Protein 4UDS (pdb70)

Sequence (183 aa):
ASTENILGCALDLFVKNGYRATTIDIAARAGLGAIYFYFKTKDAILLLEEAEKYIVDPIDEYANAGPLADAKLVKFINQALLGVTKPQHVLLLILVSIDFSGTGDDIEKRAKAIYRRYGHVEQLIAQGQTEGVFRSDSGSDELASIVAAHDGVLIEWYRRPNELTGKTLTKALRSVLLNGLIV

CATH classification: 1.10.357.10

Structure (mmCIF, N/CA/C/O backbone):
data_4UDS
#
_entry.id   4UDS
#
_cell.length_a   47.030
_cell.length_b   56.210
_cell.length_c   143.820
_cell.angle_alpha   90.00
_cell.angle_beta   90.00
_cell.angle_gamma   90.00
#
_symmetry.space_group_name_H-M   'I 2 2 2'
#
loop_
_entity.id
_entity.type
_entity.pdbx_description
1 polymer 'MBDR REGULATOR'
2 water water
#
loop_
_atom_site.group_PDB
_atom_site.id
_atom_site.type_symbol
_atom_site.label_atom_id
_atom_site.label_alt_id
_atom_site.label_comp_id
_atom_site.label_asym_id
_atom_site.label_entity_id
_atom_site.label_seq_id
_atom_site.pdbx_PDB_ins_code
_atom_site.Cartn_x
_atom_site.Cartn_y
_atom_site.Cartn_z
_atom_site.occupancy
_atom_site.B_iso_or_equiv
_atom_site.auth_seq_id
_atom_site.auth_comp_id
_atom_site.auth_asym_id
_atom_site.auth_atom_id
_atom_site.pdbx_PDB_model_num
ATOM 1 N N . ALA A 1 13 ? 20.874 19.627 7.669 1.00 36.45 15 ALA A N 1
ATOM 2 C CA . ALA A 1 13 ? 19.593 20.250 7.852 1.00 42.01 15 ALA A CA 1
ATOM 3 C C . ALA A 1 13 ? 18.615 19.847 6.771 1.00 39.79 15 ALA A C 1
ATOM 4 O O . ALA A 1 13 ? 17.471 19.632 7.018 1.00 38.59 15 ALA A O 1
ATOM 6 N N . SER A 1 14 ? 19.111 19.743 5.565 1.00 35.20 16 SER A N 1
ATOM 7 C CA . SER A 1 14 ? 18.341 19.184 4.499 1.00 37.35 16 SER A CA 1
ATOM 8 C C . SER A 1 14 ? 18.000 17.707 4.879 1.00 33.63 16 SER A C 1
ATOM 9 O O . SER A 1 14 ? 16.905 17.257 4.667 1.00 31.77 16 SER A O 1
ATOM 12 N N . THR A 1 15 ? 18.951 17.009 5.472 1.00 30.15 17 THR A N 1
ATOM 13 C CA . THR A 1 15 ? 18.734 15.694 6.060 1.00 33.99 17 THR A CA 1
ATOM 14 C C . THR A 1 15 ? 17.750 15.662 7.266 1.00 34.44 17 THR A C 1
ATOM 15 O O . THR A 1 15 ? 16.928 14.767 7.391 1.00 32.98 17 THR A O 1
ATOM 19 N N . GLU A 1 16 ? 17.858 16.626 8.156 1.00 38.18 18 GLU A N 1
ATOM 20 C CA . GLU A 1 16 ? 16.937 16.701 9.282 1.00 37.27 18 GLU A CA 1
ATOM 21 C C . GLU A 1 16 ? 15.545 17.012 8.806 1.00 33.20 18 GLU A C 1
ATOM 22 O O . GLU A 1 16 ? 14.578 16.513 9.292 1.00 28.35 18 GLU A O 1
ATOM 28 N N . ASN A 1 17 ? 15.499 17.851 7.811 1.00 32.29 19 ASN A N 1
ATOM 29 C CA . ASN A 1 17 ? 14.256 18.252 7.266 1.00 31.83 19 ASN A CA 1
ATOM 30 C C . ASN A 1 17 ? 13.551 17.038 6.678 1.00 28.84 19 ASN A C 1
ATOM 31 O O . ASN A 1 17 ? 12.385 16.875 6.861 1.00 28.47 19 ASN A O 1
ATOM 36 N N . ILE A 1 18 ? 14.287 16.193 5.971 1.00 27.21 20 ILE A N 1
ATOM 37 C CA . ILE A 1 18 ? 13.709 14.959 5.422 1.00 24.25 20 ILE A CA 1
ATOM 38 C C . ILE A 1 18 ? 13.244 14.027 6.522 1.00 23.33 20 ILE A C 1
ATOM 39 O O . ILE A 1 18 ? 12.177 13.503 6.445 1.00 22.33 20 ILE A O 1
ATOM 44 N N . LEU A 1 19 ? 14.079 13.804 7.516 1.00 22.93 21 LEU A N 1
ATOM 45 C CA . LEU A 1 19 ? 13.746 12.824 8.524 1.00 21.59 21 LEU A CA 1
ATOM 46 C C . LEU A 1 19 ? 12.507 13.237 9.322 1.00 21.93 21 LEU A C 1
ATOM 47 O O . LEU A 1 19 ? 11.675 12.422 9.603 1.00 20.53 21 LEU A O 1
ATOM 52 N N . GLY A 1 20 ? 12.436 14.512 9.668 1.00 21.20 22 GLY A N 1
ATOM 53 C CA . GLY A 1 20 ? 11.338 15.032 10.447 1.00 21.68 22 GLY A CA 1
ATOM 54 C C . GLY A 1 20 ? 10.010 14.993 9.719 1.00 21.48 22 GLY A C 1
ATOM 55 O O . GLY A 1 20 ? 9.016 14.628 10.256 1.00 21.85 22 GLY A O 1
ATOM 56 N N . CYS A 1 21 ? 10.018 15.374 8.462 1.00 22.97 23 CYS A N 1
ATOM 57 C CA . CYS A 1 21 ? 8.841 15.222 7.636 1.00 22.79 23 CYS A CA 1
ATOM 58 C C . CYS A 1 21 ? 8.441 13.777 7.428 1.00 20.31 23 CYS A C 1
ATOM 59 O O . CYS A 1 21 ? 7.282 13.491 7.413 1.00 22.13 23 CYS A O 1
ATOM 62 N N . ALA A 1 22 ? 9.395 12.888 7.248 1.00 18.05 24 ALA A N 1
ATOM 63 C CA . ALA A 1 22 ? 9.033 11.513 7.108 1.00 17.62 24 ALA A CA 1
ATOM 64 C C . ALA A 1 22 ? 8.375 11.038 8.379 1.00 17.06 24 ALA A C 1
ATOM 65 O O . ALA A 1 22 ? 7.412 10.311 8.360 1.00 17.39 24 ALA A O 1
ATOM 67 N N . LEU A 1 23 ? 8.955 11.430 9.478 1.00 17.50 25 LEU A N 1
ATOM 68 C CA . LEU A 1 23 ? 8.458 10.961 10.736 1.00 18.22 25 LEU A CA 1
ATOM 69 C C . LEU A 1 23 ? 7.014 11.423 10.964 1.00 19.13 25 LEU A C 1
ATOM 70 O O . LEU A 1 23 ? 6.166 10.631 11.276 1.00 19.12 25 LEU A O 1
ATOM 75 N N . ASP A 1 24 ? 6.739 12.677 10.672 1.00 20.47 26 ASP A N 1
ATOM 76 C CA . ASP A 1 24 ? 5.398 13.204 10.789 1.00 21.96 26 ASP A CA 1
ATOM 77 C C . ASP A 1 24 ? 4.431 12.421 9.886 1.00 20.87 26 ASP A C 1
ATOM 78 O O . ASP A 1 24 ? 3.367 12.049 10.294 1.00 19.29 26 ASP A O 1
ATOM 83 N N . LEU A 1 25 ? 4.824 12.203 8.652 1.00 19.54 27 LEU A N 1
ATOM 84 C CA . LEU A 1 25 ? 3.968 11.460 7.778 1.00 19.83 27 LEU A CA 1
ATOM 85 C C . LEU A 1 25 ? 3.718 9.978 8.209 1.00 18.22 27 LEU A C 1
ATOM 86 O O . LEU A 1 25 ? 2.656 9.484 8.060 1.00 17.73 27 LEU A O 1
ATOM 91 N N . PHE A 1 26 ? 4.754 9.294 8.666 1.00 17.82 28 PHE A N 1
ATOM 92 C CA . PHE A 1 26 ? 4.576 7.915 9.060 1.00 18.47 28 PHE A CA 1
ATOM 93 C C . PHE A 1 26 ? 3.576 7.866 10.209 1.00 18.92 28 PHE A C 1
ATOM 94 O O . PHE A 1 26 ? 2.770 7.036 10.240 1.00 16.64 28 PHE A O 1
ATOM 102 N N . VAL A 1 27 ? 3.727 8.782 11.162 1.00 20.00 29 VAL A N 1
ATOM 103 C CA . VAL A 1 27 ? 2.844 8.804 12.319 1.00 20.69 29 VAL A CA 1
ATOM 104 C C . VAL A 1 27 ? 1.398 9.106 11.960 1.00 21.52 29 VAL A C 1
ATOM 105 O O . VAL A 1 27 ? 0.519 8.641 12.592 1.00 21.98 29 VAL A O 1
ATOM 109 N N . LYS A 1 28 ? 1.185 9.949 10.987 1.00 23.76 30 LYS A N 1
ATOM 110 C CA . LYS A 1 28 ? -0.171 10.320 10.647 1.00 25.10 30 LYS A CA 1
ATOM 111 C C . LYS A 1 28 ? -0.825 9.402 9.641 1.00 25.29 30 LYS A C 1
ATOM 112 O O . LYS A 1 28 ? -2.025 9.273 9.620 1.00 26.18 30 LYS A O 1
ATOM 118 N N . ASN A 1 29 ? -0.020 8.808 8.782 1.00 22.91 31 ASN A N 1
ATOM 119 C CA . ASN A 1 29 ? -0.555 7.971 7.736 1.00 24.61 31 ASN A CA 1
ATOM 120 C C . ASN A 1 29 ? -0.280 6.474 7.838 1.00 22.65 31 ASN A C 1
ATOM 121 O O . ASN A 1 29 ? -0.894 5.710 7.183 1.00 23.21 31 ASN A O 1
ATOM 126 N N . GLY A 1 30 ? 0.678 6.091 8.645 1.00 21.07 32 GLY A N 1
ATOM 127 C CA . GLY A 1 30 ? 1.250 4.765 8.617 1.00 20.22 32 GLY A CA 1
ATOM 128 C C . GLY A 1 30 ? 2.449 4.642 7.681 1.00 20.02 32 GLY A C 1
ATOM 129 O O . GLY A 1 30 ? 2.647 5.478 6.844 1.00 20.70 32 GLY A O 1
ATOM 130 N N . TYR A 1 31 ? 3.254 3.605 7.841 1.00 19.22 33 TYR A N 1
ATOM 131 C CA . TYR A 1 31 ? 4.395 3.426 6.986 1.00 21.45 33 TYR A CA 1
ATOM 132 C C . TYR A 1 31 ? 4.071 3.119 5.521 1.00 22.61 33 TYR A C 1
ATOM 133 O O . TYR A 1 31 ? 4.727 3.580 4.625 1.00 22.90 33 TYR A O 1
ATOM 142 N N . ARG A 1 32 ? 3.122 2.235 5.308 1.00 24.74 34 ARG A N 1
ATOM 143 C CA . ARG A 1 32 ? 2.822 1.831 3.932 1.00 26.86 34 ARG A CA 1
ATOM 144 C C . ARG A 1 32 ? 2.224 2.895 3.024 1.00 27.23 34 ARG A C 1
ATOM 145 O O . ARG A 1 32 ? 2.596 3.006 1.871 1.00 29.07 34 ARG A O 1
ATOM 153 N N . ALA A 1 33 ? 1.301 3.663 3.573 1.00 25.43 35 ALA A N 1
ATOM 154 C CA . ALA A 1 33 ? 0.706 4.799 2.885 1.00 27.89 35 ALA A CA 1
ATOM 155 C C . ALA A 1 33 ? 1.661 5.928 2.604 1.00 27.02 35 ALA A C 1
ATOM 156 O O . ALA A 1 33 ? 1.351 6.747 1.823 1.00 31.61 35 ALA A O 1
ATOM 158 N N . THR A 1 34 ? 2.754 6.016 3.324 1.00 25.15 36 THR A N 1
ATOM 159 C CA . THR A 1 34 ? 3.678 7.112 3.096 1.00 24.52 36 THR A CA 1
ATOM 160 C C . THR A 1 34 ? 4.614 6.755 1.920 1.00 24.45 36 THR A C 1
ATOM 161 O O . THR A 1 34 ? 5.048 5.686 1.827 1.00 24.87 36 THR A O 1
ATOM 165 N N . THR A 1 35 ? 4.897 7.699 1.055 1.00 26.95 37 THR A N 1
ATOM 166 C CA . THR A 1 35 ? 5.772 7.504 -0.078 1.00 27.60 37 THR A CA 1
ATOM 167 C C . THR A 1 35 ? 6.858 8.569 -0.061 1.00 26.46 37 THR A C 1
ATOM 168 O O . THR A 1 35 ? 6.686 9.595 0.453 1.00 24.72 37 THR A O 1
ATOM 172 N N . ILE A 1 36 ? 7.970 8.268 -0.700 1.00 28.41 38 ILE A N 1
ATOM 173 C CA . ILE A 1 36 ? 9.042 9.233 -0.847 1.00 28.12 38 ILE A CA 1
ATOM 174 C C . ILE A 1 36 ? 8.513 10.453 -1.561 1.00 30.23 38 ILE A C 1
ATOM 175 O O . ILE A 1 36 ? 8.920 11.531 -1.219 1.00 29.15 38 ILE A O 1
ATOM 180 N N . ASP A 1 37 ? 7.589 10.293 -2.504 1.00 32.65 39 ASP A N 1
ATOM 181 C CA . ASP A 1 37 ? 7.058 11.461 -3.209 1.00 37.44 39 ASP A CA 1
ATOM 182 C C . ASP A 1 37 ? 6.427 12.373 -2.198 1.00 34.73 39 ASP A C 1
ATOM 183 O O . ASP A 1 37 ? 6.727 13.522 -2.202 1.00 36.18 39 ASP A O 1
ATOM 196 N N . ILE A 1 39 ? 6.960 12.543 1.086 1.00 28.29 41 ILE A N 1
ATOM 197 C CA . ILE A 1 39 ? 7.975 13.106 1.947 1.00 26.71 41 ILE A CA 1
ATOM 198 C C . ILE A 1 39 ? 8.707 14.244 1.271 1.00 29.00 41 ILE A C 1
ATOM 199 O O . ILE A 1 39 ? 8.940 15.254 1.849 1.00 27.81 41 ILE A O 1
ATOM 204 N N . ALA A 1 40 ? 9.045 14.041 0.004 1.00 30.58 42 ALA A N 1
ATOM 205 C CA . ALA A 1 40 ? 9.735 15.047 -0.753 1.00 34.01 42 ALA A CA 1
ATOM 206 C C . ALA A 1 40 ? 8.916 16.317 -0.908 1.00 36.93 42 ALA A C 1
ATOM 207 O O . ALA A 1 40 ? 9.426 17.378 -0.659 1.00 38.70 42 ALA A O 1
ATOM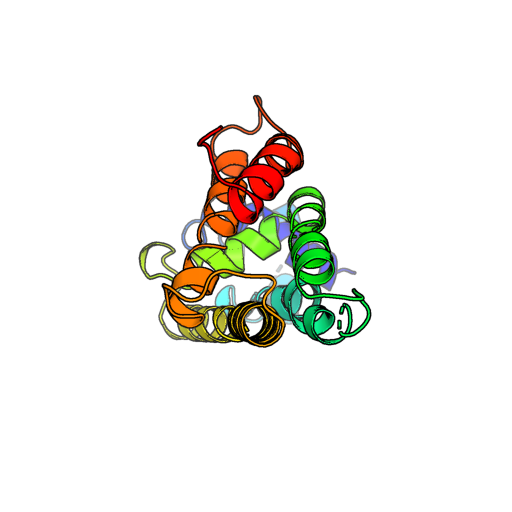 209 N N . ALA A 1 41 ? 7.643 16.213 -1.222 1.00 38.99 43 ALA A N 1
ATOM 210 C CA . ALA A 1 41 ? 6.848 17.421 -1.321 1.00 41.19 43 ALA A CA 1
ATOM 211 C C . ALA A 1 41 ? 6.753 18.187 -0.027 1.00 42.92 43 ALA A C 1
ATOM 212 O O . ALA A 1 41 ? 6.921 19.383 -0.012 1.00 45.89 43 ALA A O 1
ATOM 214 N N . ARG A 1 42 ? 6.502 17.486 1.065 1.00 41.62 44 ARG A N 1
ATOM 215 C CA . ARG A 1 42 ? 6.421 18.099 2.367 1.00 43.51 44 ARG A CA 1
ATOM 216 C C . ARG A 1 42 ? 7.734 18.746 2.773 1.00 41.67 44 ARG A C 1
ATOM 217 O O . ARG A 1 42 ? 7.741 19.757 3.403 1.00 41.55 44 ARG A O 1
ATOM 225 N N . ALA A 1 43 ? 8.829 18.146 2.401 1.00 38.90 45 ALA A N 1
ATOM 226 C CA . ALA A 1 43 ? 10.099 18.633 2.809 1.00 39.72 45 ALA A CA 1
ATOM 227 C C . ALA A 1 43 ? 10.595 19.772 1.920 1.00 42.30 45 ALA A C 1
ATOM 228 O O . ALA A 1 43 ? 11.550 20.429 2.232 1.00 43.45 45 ALA A O 1
ATOM 230 N N . GLY A 1 44 ? 9.921 19.952 0.805 1.00 43.49 46 GLY A N 1
ATOM 231 C CA . GLY A 1 44 ? 10.228 20.995 -0.126 1.00 47.33 46 GLY A CA 1
ATOM 232 C C . GLY A 1 44 ? 11.290 20.686 -1.154 1.00 47.98 46 GLY A C 1
ATOM 233 O O . GLY A 1 44 ? 11.996 21.584 -1.558 1.00 50.33 46 GLY A O 1
ATOM 234 N N . LEU A 1 45 ? 11.394 19.430 -1.589 1.00 47.67 47 LEU A N 1
ATOM 235 C CA . LEU A 1 45 ? 12.359 19.078 -2.625 1.00 48.64 47 LEU A CA 1
ATOM 236 C C . LEU A 1 45 ? 11.816 18.740 -3.999 1.00 48.40 47 LEU A C 1
ATOM 237 O O . LEU A 1 45 ? 10.638 18.724 -4.234 1.00 46.63 47 LEU A O 1
ATOM 242 N N . GLY A 1 48 ? 13.780 13.935 -7.016 1.00 49.32 50 GLY A N 1
ATOM 243 C CA . GLY A 1 48 ? 15.121 13.459 -7.250 1.00 47.07 50 GLY A CA 1
ATOM 244 C C . GLY A 1 48 ? 16.095 13.729 -6.130 1.00 47.04 50 GLY A C 1
ATOM 245 O O . GLY A 1 48 ? 17.005 12.979 -5.896 1.00 47.21 50 GLY A O 1
ATOM 246 N N . ALA A 1 49 ? 15.891 14.818 -5.443 1.00 46.98 51 ALA A N 1
ATOM 247 C CA . ALA A 1 49 ? 16.793 15.161 -4.388 1.00 46.24 51 ALA A CA 1
ATOM 248 C C . ALA A 1 49 ? 16.821 14.109 -3.334 1.00 42.21 51 ALA A C 1
ATOM 249 O O . ALA A 1 49 ? 17.836 13.715 -2.910 1.00 46.16 51 ALA A O 1
ATOM 251 N N . ILE A 1 50 ? 15.666 13.682 -2.902 1.00 37.96 52 ILE A N 1
ATOM 252 C CA . ILE A 1 50 ? 15.557 12.768 -1.818 1.00 35.72 52 ILE A CA 1
ATOM 253 C C . ILE A 1 50 ? 16.338 11.499 -2.026 1.00 36.45 52 ILE A C 1
ATOM 254 O O . ILE A 1 50 ? 16.893 10.972 -1.110 1.00 35.62 52 ILE A O 1
ATOM 259 N N . TYR A 1 51 ? 16.374 10.993 -3.260 1.00 36.19 53 TYR A N 1
ATOM 260 C CA . TYR A 1 51 ? 17.073 9.750 -3.549 1.00 37.41 53 TYR A CA 1
ATOM 261 C C . TYR A 1 51 ? 18.551 9.807 -3.350 1.00 38.88 53 TYR A C 1
ATOM 262 O O . TYR A 1 51 ? 19.150 8.826 -3.052 1.00 42.44 53 TYR A O 1
ATOM 271 N N . PHE A 1 52 ? 19.139 10.963 -3.481 1.00 42.18 54 PHE A N 1
ATOM 272 C CA . PHE A 1 52 ? 20.526 11.096 -3.151 1.00 46.99 54 PHE A CA 1
ATOM 273 C C . PHE A 1 52 ? 20.937 11.146 -1.689 1.00 45.33 54 PHE A C 1
ATOM 274 O O . PHE A 1 52 ? 22.124 11.127 -1.367 1.00 48.12 54 PHE A O 1
ATOM 282 N N . TYR A 1 53 ? 19.979 11.281 -0.815 1.00 40.28 55 TYR A N 1
ATOM 283 C CA . TYR A 1 53 ? 20.263 11.267 0.583 1.00 39.66 55 TYR A CA 1
ATOM 284 C C . TYR A 1 53 ? 19.932 9.889 1.102 1.00 36.55 55 TYR A C 1
ATOM 285 O O . TYR A 1 53 ? 20.603 9.353 1.927 1.00 34.59 55 TYR A O 1
ATOM 294 N N . PHE A 1 54 ? 18.814 9.367 0.627 1.00 32.54 56 PHE A N 1
ATOM 295 C CA . PHE A 1 54 ? 18.313 8.057 1.044 1.00 32.03 56 PHE A CA 1
ATOM 296 C C . PHE A 1 54 ? 17.825 7.305 -0.205 1.00 32.76 56 PHE A C 1
ATOM 297 O O . PHE A 1 54 ? 17.072 7.815 -0.956 1.00 33.53 56 PHE A O 1
ATOM 305 N N . LYS A 1 55 ? 18.293 6.108 -0.416 1.00 33.32 57 LYS A N 1
ATOM 306 C CA . LYS A 1 55 ? 17.916 5.326 -1.581 1.00 32.20 57 LYS A CA 1
ATOM 307 C C . LYS A 1 55 ? 16.428 4.913 -1.516 1.00 28.57 57 LYS A C 1
ATOM 308 O O . LYS A 1 55 ? 15.774 4.775 -2.509 1.00 26.79 57 LYS A O 1
ATOM 314 N N . THR A 1 56 ? 15.938 4.683 -0.308 1.00 24.82 58 THR A N 1
ATOM 315 C CA . THR A 1 56 ? 14.598 4.194 -0.126 1.00 23.66 58 THR A CA 1
ATOM 316 C C . THR A 1 56 ? 13.927 4.638 1.159 1.00 21.87 58 THR A C 1
ATOM 317 O O . THR A 1 56 ? 14.561 5.018 2.079 1.00 20.97 58 THR A O 1
ATOM 321 N N . LYS A 1 57 ? 12.617 4.489 1.155 1.00 21.27 59 LYS A N 1
ATOM 322 C CA . LYS A 1 57 ? 11.789 4.691 2.319 1.00 21.39 59 LYS A CA 1
ATOM 323 C C . LYS A 1 57 ? 12.267 3.852 3.499 1.00 20.71 59 LYS A C 1
ATOM 324 O O . LYS A 1 57 ? 12.270 4.361 4.583 1.00 19.27 59 LYS A O 1
ATOM 330 N N . ASP A 1 58 ? 12.636 2.737 3.194 1.00 21.33 60 ASP A N 1
ATOM 331 C CA . ASP A 1 58 ? 13.268 1.811 4.124 1.00 22.98 60 ASP A CA 1
ATOM 332 C C . ASP A 1 58 ? 14.326 2.466 4.987 1.00 20.88 60 ASP A C 1
ATOM 333 O O . ASP A 1 58 ? 14.457 2.121 6.112 1.00 19.98 60 ASP A O 1
ATOM 338 N N . ALA A 1 59 ? 15.249 2.882 4.192 1.00 20.46 61 ALA A N 1
ATOM 339 C CA . ALA A 1 59 ? 16.452 3.514 4.703 1.00 20.60 61 ALA A CA 1
ATOM 340 C C . ALA A 1 59 ? 16.105 4.648 5.656 1.00 19.44 61 ALA A C 1
ATOM 341 O O . ALA A 1 59 ? 16.757 4.859 6.655 1.00 19.43 61 ALA A O 1
ATOM 343 N N . ILE A 1 60 ? 15.068 5.370 5.290 1.00 19.05 62 ILE A N 1
ATOM 344 C CA . ILE A 1 60 ? 14.534 6.445 6.101 1.00 18.10 62 ILE A CA 1
ATOM 345 C C . ILE A 1 60 ? 14.008 5.912 7.428 1.00 17.33 62 ILE A C 1
ATOM 346 O O . ILE A 1 60 ? 14.472 6.429 8.410 1.00 17.34 62 ILE A O 1
ATOM 359 N N . LEU A 1 62 ? 14.815 3.174 9.006 1.00 18.69 64 LEU A N 1
ATOM 360 C CA . LEU A 1 62 ? 15.898 2.609 9.766 1.00 19.98 64 LEU A CA 1
ATOM 361 C C . LEU A 1 62 ? 16.669 3.732 10.411 1.00 20.57 64 LEU A C 1
ATOM 362 O O . LEU A 1 62 ? 17.055 3.619 11.491 1.00 20.74 64 LEU A O 1
ATOM 375 N N . LEU A 1 64 ? 15.408 6.653 11.255 1.00 15.95 66 LEU A N 1
ATOM 376 C CA . LEU A 1 64 ? 14.516 7.062 12.323 1.00 15.67 66 LEU A CA 1
ATOM 377 C C . LEU A 1 64 ? 14.575 6.175 13.563 1.00 15.67 66 LEU A C 1
ATOM 378 O O . LEU A 1 64 ? 14.569 6.685 14.628 1.00 15.10 66 LEU A O 1
ATOM 383 N N . LEU A 1 65 ? 14.680 4.845 13.392 1.00 16.86 67 LEU A N 1
ATOM 384 C CA . LEU A 1 65 ? 14.915 3.934 14.519 1.00 16.75 67 LEU A CA 1
ATOM 385 C C . LEU A 1 65 ? 16.227 4.210 15.270 1.00 16.77 67 LEU A C 1
ATOM 386 O O . LEU A 1 65 ? 16.267 4.144 16.460 1.00 16.83 67 LEU A O 1
ATOM 391 N N . GLU A 1 66 ? 17.286 4.517 14.541 1.00 16.63 68 GLU A N 1
ATOM 392 C CA . GLU A 1 66 ? 18.522 4.913 15.162 1.00 19.06 68 GLU A CA 1
ATOM 393 C C . GLU A 1 66 ? 18.404 6.224 15.944 1.00 17.50 68 GLU A C 1
ATOM 394 O O . GLU A 1 66 ? 18.964 6.361 17.005 1.00 17.35 68 GLU A O 1
ATOM 400 N N . GLU A 1 67 ? 17.678 7.168 15.407 1.00 17.09 69 GLU A N 1
ATOM 401 C CA . GLU A 1 67 ? 17.433 8.391 16.166 1.00 18.75 69 GLU A CA 1
ATOM 402 C C . GLU A 1 67 ? 16.685 8.062 17.455 1.00 16.91 69 GLU A C 1
ATOM 403 O O . GLU A 1 67 ? 16.971 8.600 18.474 1.00 18.15 69 GLU A O 1
ATOM 409 N N . ALA A 1 68 ? 15.708 7.175 17.363 1.00 15.47 70 ALA A N 1
ATOM 410 C CA . ALA A 1 68 ? 14.915 6.848 18.495 1.00 15.03 70 ALA A CA 1
ATOM 411 C C . ALA A 1 68 ? 15.765 6.208 19.576 1.00 14.62 70 ALA A C 1
ATOM 412 O O . ALA A 1 68 ? 15.605 6.480 20.730 1.00 14.02 70 ALA A O 1
ATOM 414 N N . GLU A 1 69 ? 16.655 5.322 19.166 1.00 15.36 71 GLU A N 1
ATOM 415 C CA . GLU A 1 69 ? 17.499 4.672 20.129 1.00 16.42 71 GLU A CA 1
ATOM 416 C C . GLU A 1 69 ? 18.356 5.750 20.828 1.00 15.91 71 GLU A C 1
ATOM 417 O O . GLU A 1 69 ? 18.474 5.777 22.016 1.00 15.80 71 GLU A O 1
ATOM 423 N N . LYS A 1 70 ? 18.893 6.655 20.043 1.00 16.38 72 LYS A N 1
ATOM 424 C CA . LYS A 1 70 ? 19.707 7.712 20.591 1.00 19.48 72 LYS A CA 1
ATOM 425 C C . LYS A 1 70 ? 18.999 8.634 21.606 1.00 18.27 72 LYS A C 1
ATOM 426 O O . LYS A 1 70 ? 19.551 8.928 22.589 1.00 19.22 72 LYS A O 1
ATOM 432 N N . TYR A 1 71 ? 17.812 9.108 21.294 1.00 17.46 73 TYR A N 1
ATOM 433 C CA . TYR A 1 71 ? 17.034 9.927 22.204 1.00 18.48 73 TYR A CA 1
ATOM 434 C C . TYR A 1 71 ? 16.440 9.251 23.429 1.00 17.99 73 TYR A C 1
ATOM 435 O O . TYR A 1 71 ? 16.334 9.825 24.465 1.00 18.99 73 TYR A O 1
ATOM 444 N N . ILE A 1 72 ? 15.942 8.060 23.215 1.00 15.97 74 ILE A N 1
ATOM 445 C CA . ILE A 1 72 ? 15.181 7.353 24.220 1.00 16.14 74 ILE A CA 1
ATOM 446 C C . ILE A 1 72 ? 15.942 6.365 25.087 1.00 15.66 74 ILE A C 1
ATOM 447 O O . ILE A 1 72 ? 15.712 6.205 26.260 1.00 17.17 74 ILE A O 1
ATOM 452 N N . VAL A 1 73 ? 16.828 5.653 24.444 1.00 15.42 75 VAL A N 1
ATOM 453 C CA . VAL A 1 73 ? 17.455 4.499 25.029 1.00 15.71 75 VAL A CA 1
ATOM 454 C C . VAL A 1 73 ? 18.904 4.674 25.470 1.00 15.25 75 VAL A C 1
ATOM 455 O O . VAL A 1 73 ? 19.268 4.226 26.504 1.00 14.60 75 VAL A O 1
ATOM 459 N N . ASP A 1 74 ? 19.679 5.373 24.662 1.00 15.40 76 ASP A N 1
ATOM 460 C CA . ASP A 1 74 ? 21.097 5.558 24.956 1.00 17.63 76 ASP A CA 1
ATOM 461 C C . ASP A 1 74 ? 21.286 6.234 26.335 1.00 17.00 76 ASP A C 1
ATOM 462 O O . ASP A 1 74 ? 22.178 5.919 27.075 1.00 17.67 76 ASP A O 1
ATOM 467 N N . PRO A 1 75 ? 20.426 7.190 26.661 1.00 15.30 77 PRO A N 1
ATOM 468 C CA . PRO A 1 75 ? 20.617 7.924 27.917 1.00 15.03 77 PRO A CA 1
ATOM 469 C C . PRO A 1 75 ? 20.248 7.203 29.196 1.00 14.33 77 PRO A C 1
ATOM 470 O O . PRO A 1 75 ? 20.628 7.636 30.221 1.00 14.76 77 PRO A O 1
ATOM 474 N N . ILE A 1 76 ? 19.528 6.106 29.103 1.00 14.61 78 ILE A N 1
ATOM 475 C CA . ILE A 1 76 ? 18.960 5.525 30.297 1.00 15.33 78 ILE A CA 1
ATOM 476 C C . ILE A 1 76 ? 19.944 5.066 31.349 1.00 15.27 78 ILE A C 1
ATOM 477 O O . ILE A 1 76 ? 19.731 5.289 32.522 1.00 14.58 78 ILE A O 1
ATOM 482 N N . ASP A 1 77 ? 21.002 4.414 30.925 1.00 16.39 79 ASP A N 1
ATOM 483 C CA . ASP A 1 77 ? 21.877 3.836 31.910 1.00 18.01 79 ASP A CA 1
ATOM 484 C C . ASP A 1 77 ? 22.440 4.888 32.848 1.00 17.26 79 ASP A C 1
ATOM 485 O O . ASP A 1 77 ? 22.474 4.694 3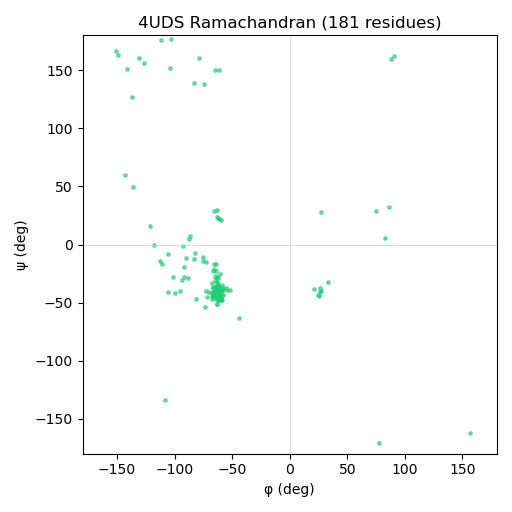4.015 1.00 15.81 79 ASP A O 1
ATOM 490 N N . GLU A 1 78 ? 22.909 5.989 32.294 1.00 18.11 80 GLU A N 1
ATOM 491 C CA . GLU A 1 78 ? 23.478 7.029 33.119 1.00 18.90 80 GLU A CA 1
ATOM 492 C C . GLU A 1 78 ? 22.457 7.686 34.021 1.00 17.04 80 GLU A C 1
ATOM 493 O O . GLU A 1 78 ? 22.723 7.872 35.153 1.00 18.46 80 GLU A O 1
ATOM 499 N N . TYR A 1 79 ? 21.291 8.040 33.497 1.00 16.23 81 TYR A N 1
ATOM 500 C CA . TYR A 1 79 ? 20.300 8.730 34.309 1.00 15.96 81 TYR A CA 1
ATOM 501 C C . TYR A 1 79 ? 19.757 7.860 35.438 1.00 16.40 81 TYR A C 1
ATOM 502 O O . TYR A 1 79 ? 19.474 8.339 36.500 1.00 15.85 81 TYR A O 1
ATOM 519 N N . ALA A 1 81 ? 21.594 5.420 36.849 1.00 16.53 83 ALA A N 1
ATOM 520 C CA . ALA A 1 81 ? 22.692 5.263 37.778 1.00 19.10 83 ALA A CA 1
ATOM 521 C C . ALA A 1 81 ? 22.757 6.411 38.732 1.00 19.66 83 ALA A C 1
ATOM 522 O O . ALA A 1 81 ? 23.097 6.216 39.858 1.00 19.76 83 ALA A O 1
ATOM 524 N N . ASN A 1 82 ? 22.470 7.603 38.223 1.00 18.76 84 ASN A N 1
ATOM 525 C CA . ASN A 1 82 ? 22.657 8.850 38.972 1.00 19.28 84 ASN A CA 1
ATOM 526 C C . ASN A 1 82 ? 21.461 9.315 39.805 1.00 18.28 84 ASN A C 1
ATOM 527 O O . ASN A 1 82 ? 21.598 10.186 40.607 1.00 17.65 84 ASN A O 1
ATOM 532 N N . ALA A 1 83 ? 20.319 8.678 39.577 1.00 17.16 85 ALA A N 1
ATOM 533 C CA . ALA A 1 83 ? 19.110 8.857 40.354 1.00 17.23 85 ALA A CA 1
ATOM 534 C C . ALA A 1 83 ? 19.247 8.074 41.644 1.00 17.65 85 ALA A C 1
ATOM 535 O O . ALA A 1 83 ? 20.045 7.210 41.702 1.00 19.88 85 ALA A O 1
ATOM 537 N N . GLY A 1 84 ? 18.469 8.391 42.654 1.00 17.58 86 GLY A N 1
ATOM 538 C CA . GLY A 1 84 ? 18.593 7.713 43.906 1.00 17.66 86 GLY A CA 1
ATOM 539 C C . GLY A 1 84 ? 18.067 8.534 45.040 1.00 18.78 86 GLY A C 1
ATOM 540 O O . GLY A 1 84 ? 17.443 9.514 44.841 1.00 21.96 86 GLY A O 1
ATOM 541 N N . PRO A 1 85 ? 18.458 8.165 46.248 1.00 18.38 87 PRO A N 1
ATOM 542 C CA . PRO A 1 85 ? 19.326 7.028 46.584 1.00 20.26 87 PRO A CA 1
ATOM 543 C C . PRO A 1 85 ? 18.814 5.606 46.335 1.00 21.12 87 PRO A C 1
ATOM 544 O O . PRO A 1 85 ? 19.605 4.768 46.041 1.00 23.39 87 PRO A O 1
ATOM 548 N N . LEU A 1 86 ? 17.542 5.360 46.535 1.00 21.87 88 LEU A N 1
ATOM 549 C CA . LEU A 1 86 ? 16.982 4.018 46.346 1.00 20.73 88 LEU A CA 1
ATOM 550 C C . LEU A 1 86 ? 16.187 3.844 45.043 1.00 18.52 88 LEU A C 1
ATOM 551 O O . LEU A 1 86 ? 15.925 4.771 44.361 1.00 18.91 88 LEU A O 1
ATOM 556 N N . ALA A 1 87 ? 15.731 2.622 44.811 1.00 17.83 89 ALA A N 1
ATOM 557 C CA . ALA A 1 87 ? 15.104 2.264 43.542 1.00 17.41 89 ALA A CA 1
ATOM 558 C C . ALA A 1 87 ? 13.819 3.032 43.250 1.00 17.10 89 ALA A C 1
ATOM 559 O O . ALA A 1 87 ? 13.469 3.214 42.107 1.00 16.59 89 ALA A O 1
ATOM 561 N N . ASP A 1 88 ? 13.122 3.450 44.296 1.00 18.04 90 ASP A N 1
ATOM 562 C CA . ASP A 1 88 ? 11.917 4.231 44.110 1.00 20.26 90 ASP A CA 1
ATOM 563 C C . ASP A 1 88 ? 12.221 5.578 43.405 1.00 17.97 90 ASP A C 1
ATOM 564 O O . ASP A 1 88 ? 11.550 5.952 42.500 1.00 17.23 90 ASP A O 1
ATOM 569 N N . ALA A 1 89 ? 13.268 6.237 43.835 1.00 17.06 91 ALA A N 1
ATOM 570 C CA . ALA A 1 89 ? 13.656 7.494 43.185 1.00 17.89 91 ALA A CA 1
ATOM 571 C C . ALA A 1 89 ? 14.077 7.263 41.717 1.00 16.90 91 ALA A C 1
ATOM 572 O O . ALA A 1 89 ? 13.866 8.073 40.870 1.00 16.88 91 ALA A O 1
ATOM 574 N N . LYS A 1 90 ? 14.732 6.133 41.482 1.00 16.14 92 LYS A N 1
ATOM 575 C CA . LYS A 1 90 ? 15.137 5.796 40.140 1.00 16.50 92 LYS A CA 1
ATOM 576 C C . LYS A 1 90 ? 13.924 5.537 39.235 1.00 16.44 92 LYS A C 1
ATOM 577 O O . LYS A 1 90 ? 13.942 5.864 38.104 1.00 16.01 92 LYS A O 1
ATOM 583 N N . LEU A 1 91 ? 12.912 4.887 39.772 1.00 16.30 93 LEU A N 1
ATOM 584 C CA . LEU A 1 91 ? 11.722 4.588 38.994 1.00 17.45 93 LEU A CA 1
ATOM 585 C C . LEU A 1 91 ? 10.992 5.881 38.656 1.00 17.69 93 LEU A C 1
ATOM 586 O O . LEU A 1 91 ? 10.537 6.082 37.575 1.00 17.80 93 LEU A O 1
ATOM 591 N N . VAL A 1 92 ? 10.924 6.763 39.619 1.00 16.83 94 VAL A N 1
ATOM 592 C CA . VAL A 1 92 ? 10.326 8.053 39.382 1.00 17.56 94 VAL A CA 1
ATOM 593 C C . VAL A 1 92 ? 11.075 8.786 38.277 1.00 16.53 94 VAL A C 1
ATOM 594 O O . VAL A 1 92 ? 10.497 9.407 37.466 1.00 16.31 94 VAL A O 1
ATOM 598 N N . LYS A 1 93 ? 12.372 8.689 38.276 1.00 17.14 95 LYS A N 1
ATOM 599 C CA . LYS A 1 93 ? 13.164 9.338 37.240 1.00 17.55 95 LYS A CA 1
ATOM 600 C C . LYS A 1 93 ? 12.861 8.748 35.852 1.00 15.55 95 LYS A C 1
ATOM 601 O O . LYS A 1 93 ? 12.695 9.469 34.902 1.00 16.15 95 LYS A O 1
ATOM 607 N N . PHE A 1 94 ? 12.772 7.438 35.780 1.00 15.50 96 PHE A N 1
ATOM 608 C CA . PHE A 1 94 ? 12.416 6.824 34.524 1.00 16.33 96 PHE A CA 1
ATOM 609 C C . PHE A 1 94 ? 11.054 7.247 34.027 1.00 16.48 96 PHE A C 1
ATOM 610 O O . PHE A 1 94 ? 10.897 7.598 32.926 1.00 15.30 96 PHE A O 1
ATOM 618 N N . ILE A 1 95 ? 10.096 7.236 34.917 1.00 16.51 97 ILE A N 1
ATOM 619 C CA . ILE A 1 95 ? 8.776 7.702 34.595 1.00 17.02 97 ILE A CA 1
ATOM 620 C C . ILE A 1 95 ? 8.750 9.184 34.110 1.00 16.80 97 ILE A C 1
ATOM 621 O O . ILE A 1 95 ? 8.188 9.480 33.089 1.00 16.84 97 ILE A O 1
ATOM 626 N N . ASN A 1 96 ? 9.419 10.056 34.823 1.00 16.23 98 ASN A N 1
ATOM 627 C CA . ASN A 1 96 ? 9.515 11.425 34.397 1.00 18.25 98 ASN A CA 1
ATOM 628 C C . ASN A 1 96 ? 10.246 11.636 33.077 1.00 16.00 98 ASN A C 1
ATOM 629 O O . ASN A 1 96 ? 9.884 12.484 32.333 1.00 15.27 98 ASN A O 1
ATOM 642 N N . GLN A 1 98 ? 10.367 9.446 30.579 1.00 16.08 100 GLN A N 1
ATOM 643 C CA . GLN A 1 98 ? 9.477 8.978 29.547 1.00 18.00 100 GLN A CA 1
ATOM 644 C C . GLN A 1 98 ? 8.355 9.941 29.260 1.00 16.63 100 GLN A C 1
ATOM 645 O O . GLN A 1 98 ? 7.925 10.047 28.161 1.00 16.49 100 GLN A O 1
ATOM 651 N N . ALA A 1 99 ? 7.836 10.554 30.295 1.00 16.22 101 ALA A N 1
ATOM 652 C CA . ALA A 1 99 ? 6.802 11.559 30.095 1.00 16.64 101 ALA A CA 1
ATOM 653 C C . ALA A 1 99 ? 7.365 12.685 29.279 1.00 16.13 101 ALA A C 1
ATOM 654 O O . ALA A 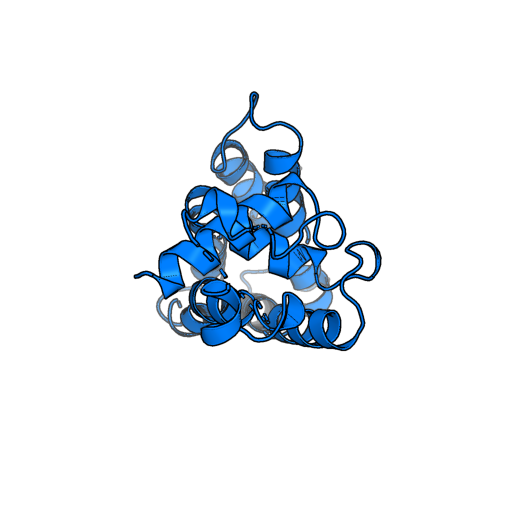1 99 ? 6.705 13.202 28.443 1.00 16.64 101 ALA A O 1
ATOM 656 N N . LEU A 1 100 ? 8.588 13.062 29.581 1.00 14.77 102 LEU A N 1
ATOM 657 C CA . LEU A 1 100 ? 9.162 14.181 28.850 1.00 14.57 102 LEU A CA 1
ATOM 658 C C . LEU A 1 100 ? 9.324 13.863 27.340 1.00 14.52 102 LEU A C 1
ATOM 659 O O . LEU A 1 100 ? 9.039 14.648 26.495 1.00 14.83 102 LEU A O 1
ATOM 664 N N . LEU A 1 101 ? 9.774 12.663 27.066 1.00 14.48 103 LEU A N 1
ATOM 665 C CA . LEU A 1 101 ? 9.884 12.191 25.695 1.00 15.86 103 LEU A CA 1
ATOM 666 C C . LEU A 1 101 ? 8.505 12.147 25.015 1.00 16.47 103 LEU A C 1
ATOM 667 O O . LEU A 1 101 ? 8.384 12.387 23.881 1.00 16.31 103 LEU A O 1
ATOM 672 N N . GLY A 1 102 ? 7.500 11.756 25.760 1.00 18.63 104 GLY A N 1
ATOM 673 C CA . GLY A 1 102 ? 6.151 11.758 25.261 1.00 19.37 104 GLY A CA 1
ATOM 674 C C . GLY A 1 102 ? 5.642 13.128 24.891 1.00 20.25 104 GLY A C 1
ATOM 675 O O . GLY A 1 102 ? 4.755 13.262 24.102 1.00 21.98 104 GLY A O 1
ATOM 676 N N . VAL A 1 103 ? 6.142 14.155 25.544 1.00 19.67 105 VAL A N 1
ATOM 677 C CA . VAL A 1 103 ? 5.771 15.508 25.171 1.00 20.89 105 VAL A CA 1
ATOM 678 C C . VAL A 1 103 ? 6.571 16.015 23.975 1.00 20.00 105 VAL A C 1
ATOM 679 O O . VAL A 1 103 ? 6.031 16.512 23.050 1.00 22.22 105 VAL A O 1
ATOM 683 N N . THR A 1 104 ? 7.872 15.812 24.017 1.00 17.36 106 THR A N 1
ATOM 684 C CA . THR A 1 104 ? 8.802 16.367 23.058 1.00 17.39 106 THR A CA 1
ATOM 685 C C . THR A 1 104 ? 9.213 15.532 21.821 1.00 17.44 106 THR A C 1
ATOM 686 O O . THR A 1 104 ? 9.540 16.071 20.833 1.00 17.72 106 THR A O 1
ATOM 690 N N . LYS A 1 105 ? 9.228 14.215 21.957 1.00 17.87 107 LYS A N 1
ATOM 691 C CA . LYS A 1 105 ? 9.571 13.319 20.884 1.00 17.18 107 LYS A CA 1
ATOM 692 C C . LYS A 1 105 ? 8.601 12.114 20.803 1.00 15.07 107 LYS A C 1
ATOM 693 O O . LYS A 1 105 ? 8.988 11.041 20.757 1.00 14.39 107 LYS A O 1
ATOM 699 N N . PRO A 1 106 ? 7.302 12.379 20.811 1.00 14.87 108 PRO A N 1
ATOM 700 C CA . PRO A 1 106 ? 6.313 11.310 20.865 1.00 14.51 108 PRO A CA 1
ATOM 701 C C . PRO A 1 106 ? 6.362 10.422 19.663 1.00 14.22 108 PRO A C 1
ATOM 702 O O . PRO A 1 106 ? 6.089 9.275 19.758 1.00 15.01 108 PRO A O 1
ATOM 706 N N . GLN A 1 107 ? 6.690 10.998 18.540 1.00 15.05 109 GLN A N 1
ATOM 707 C CA . GLN A 1 107 ? 6.734 10.203 17.346 1.00 15.63 109 GLN A CA 1
ATOM 708 C C . GLN A 1 107 ? 7.814 9.105 17.417 1.00 15.09 109 GLN A C 1
ATOM 709 O O . GLN A 1 107 ? 7.625 8.029 16.955 1.00 12.74 109 GLN A O 1
ATOM 715 N N . HIS A 1 108 ? 8.962 9.475 17.955 1.00 13.98 110 HIS A N 1
ATOM 716 C CA . HIS A 1 108 ? 10.019 8.526 18.115 1.00 13.92 110 HIS A CA 1
ATOM 717 C C . HIS A 1 108 ? 9.581 7.419 19.094 1.00 13.53 110 HIS A C 1
ATOM 718 O O . HIS A 1 108 ? 9.889 6.298 18.898 1.00 14.35 110 HIS A O 1
ATOM 725 N N . VAL A 1 109 ? 8.912 7.789 20.169 1.00 12.58 111 VAL A N 1
ATOM 726 C CA . VAL A 1 109 ? 8.492 6.782 21.117 1.00 13.69 111 VAL A CA 1
ATOM 727 C C . VAL A 1 109 ? 7.495 5.811 20.461 1.00 13.25 111 VAL A C 1
ATOM 728 O O . VAL A 1 109 ? 7.593 4.648 20.611 1.00 14.79 111 VAL A O 1
ATOM 732 N N . LEU A 1 110 ? 6.571 6.353 19.697 1.00 13.72 112 LEU A N 1
ATOM 733 C CA . LEU A 1 110 ? 5.554 5.541 19.079 1.00 14.00 112 LEU A CA 1
ATOM 734 C C . LEU A 1 110 ? 6.176 4.520 18.128 1.00 14.21 112 LEU A C 1
ATOM 735 O O . LEU A 1 110 ? 5.680 3.461 17.990 1.00 13.75 112 LEU A O 1
ATOM 740 N N . LEU A 1 111 ? 7.248 4.923 17.452 1.00 15.79 113 LEU A N 1
ATOM 741 C CA . LEU A 1 111 ? 7.918 3.987 16.573 1.00 16.69 113 LEU A CA 1
ATOM 742 C C . LEU A 1 111 ? 8.462 2.829 17.314 1.00 16.27 113 LEU A C 1
ATOM 743 O O . LEU A 1 111 ? 8.349 1.758 16.843 1.00 16.44 113 LEU A O 1
ATOM 748 N N . LEU A 1 112 ? 9.091 3.058 18.456 1.00 15.37 114 LEU A N 1
ATOM 749 C CA . LEU A 1 112 ? 9.645 1.949 19.181 1.00 16.67 114 LEU A CA 1
ATOM 750 C C . LEU A 1 112 ? 8.551 1.003 19.658 1.00 15.74 114 LEU A C 1
ATOM 751 O O . LEU A 1 112 ? 8.734 -0.138 19.639 1.00 18.29 114 LEU A O 1
ATOM 756 N N . ILE A 1 113 ? 7.464 1.547 20.156 1.00 14.15 115 ILE A N 1
ATOM 757 C CA . ILE A 1 113 ? 6.385 0.711 20.654 1.00 14.40 115 ILE A CA 1
ATOM 758 C C . ILE A 1 113 ? 5.716 -0.104 19.578 1.00 13.84 115 ILE A C 1
ATOM 759 O O . ILE A 1 113 ? 5.426 -1.226 19.788 1.00 14.98 115 ILE A O 1
ATOM 764 N N . LEU A 1 114 ? 5.443 0.508 18.442 1.00 13.66 116 LEU A N 1
ATOM 765 C CA . LEU A 1 114 ? 4.626 -0.159 17.419 1.00 14.58 116 LEU A CA 1
ATOM 766 C C . LEU A 1 114 ? 5.340 -0.774 16.221 1.00 14.56 116 LEU A C 1
ATOM 767 O O . LEU A 1 114 ? 4.876 -1.716 15.686 1.00 16.14 116 LEU A O 1
ATOM 772 N N . VAL A 1 115 ? 6.492 -0.235 15.838 1.00 14.30 117 VAL A N 1
ATOM 773 C CA . VAL A 1 115 ? 7.247 -0.823 14.741 1.00 14.31 117 VAL A CA 1
ATOM 774 C C . VAL A 1 115 ? 7.763 -2.230 15.140 1.00 14.54 117 VAL A C 1
ATOM 775 O O . VAL A 1 115 ? 8.124 -2.991 14.349 1.00 14.72 117 VAL A O 1
ATOM 779 N N . SER A 1 116 ? 7.754 -2.487 16.427 1.00 14.27 118 SER A N 1
ATOM 780 C CA . SER A 1 116 ? 8.276 -3.674 16.971 1.00 14.80 118 SER A CA 1
ATOM 781 C C . SER A 1 116 ? 7.197 -4.797 16.974 1.00 15.39 118 SER A C 1
ATOM 782 O O . SER A 1 116 ? 7.408 -5.816 17.473 1.00 16.51 118 SER A O 1
ATOM 785 N N . ILE A 1 117 ? 6.054 -4.541 16.355 1.00 16.32 119 ILE A N 1
ATOM 786 C CA . ILE A 1 117 ? 5.045 -5.579 16.150 1.00 17.01 119 ILE A CA 1
ATOM 787 C C . ILE A 1 117 ? 4.568 -5.612 14.683 1.00 18.50 119 ILE A C 1
ATOM 788 O O . ILE A 1 117 ? 4.716 -4.672 13.990 1.00 18.78 119 ILE A O 1
ATOM 793 N N . ASP A 1 118 ? 3.979 -6.730 14.290 1.00 19.89 120 ASP A N 1
ATOM 794 C CA . ASP A 1 118 ? 3.642 -7.004 12.892 1.00 21.86 120 ASP A CA 1
ATOM 795 C C . ASP A 1 118 ? 2.655 -6.050 12.272 1.00 21.47 120 ASP A C 1
ATOM 796 O O . ASP A 1 118 ? 2.739 -5.761 11.138 1.00 18.97 120 ASP A O 1
ATOM 801 N N . PHE A 1 119 ? 1.714 -5.609 13.078 1.00 21.35 121 PHE A N 1
ATOM 802 C CA . PHE A 1 119 ? 0.562 -4.852 12.625 1.00 23.47 121 PHE A CA 1
ATOM 803 C C . PHE A 1 119 ? 0.946 -3.557 11.951 1.00 24.25 121 PHE A C 1
ATOM 804 O O . PHE A 1 119 ? 0.173 -3.037 11.188 1.00 25.60 121 PHE A O 1
ATOM 812 N N . SER A 1 120 ? 2.116 -3.039 12.299 1.00 22.85 122 SER A N 1
ATOM 813 C CA . SER A 1 120 ? 2.614 -1.782 11.794 1.00 23.90 122 SER A CA 1
ATOM 814 C C . SER A 1 120 ? 2.926 -1.787 10.314 1.00 24.81 122 SER A C 1
ATOM 815 O O . SER A 1 120 ? 2.977 -0.758 9.700 1.00 24.67 122 SER A O 1
ATOM 818 N N . GLY A 1 121 ? 3.150 -2.972 9.800 1.00 22.20 123 GLY A N 1
ATOM 819 C CA . GLY A 1 121 ? 3.362 -3.190 8.393 1.00 23.65 123 GLY A CA 1
ATOM 820 C C . GLY A 1 121 ? 4.670 -2.816 7.745 1.00 23.60 123 GLY A C 1
ATOM 821 O O . GLY A 1 121 ? 4.685 -2.478 6.597 1.00 23.41 123 GLY A O 1
ATOM 822 N N . THR A 1 122 ? 5.746 -2.850 8.507 1.00 24.19 124 THR A N 1
ATOM 823 C CA . THR A 1 122 ? 7.070 -2.465 8.030 1.00 22.96 124 THR A CA 1
ATOM 824 C C . THR A 1 122 ? 7.922 -3.580 7.456 1.00 25.09 124 THR A C 1
ATOM 825 O O . THR A 1 122 ? 8.904 -3.333 6.811 1.00 26.38 124 THR A O 1
ATOM 829 N N . GLY A 1 123 ? 7.575 -4.789 7.797 1.00 25.10 125 GLY A N 1
ATOM 830 C CA . GLY A 1 123 ? 8.428 -5.882 7.434 1.00 27.98 125 GLY A CA 1
ATOM 831 C C . GLY A 1 123 ? 9.544 -6.199 8.449 1.00 27.79 125 GLY A C 1
ATOM 832 O O . GLY A 1 123 ? 9.985 -5.379 9.218 1.00 22.98 125 GLY A O 1
ATOM 833 N N . ASP A 1 124 ? 10.038 -7.431 8.338 1.00 30.65 126 ASP A N 1
ATOM 834 C CA . ASP A 1 124 ? 10.866 -8.099 9.304 1.00 31.07 126 ASP A CA 1
ATOM 835 C C . ASP A 1 124 ? 12.200 -7.445 9.625 1.00 27.91 126 ASP A C 1
ATOM 836 O O . ASP A 1 124 ? 12.643 -7.502 10.738 1.00 24.99 126 ASP A O 1
ATOM 841 N N . ASP A 1 125 ? 12.857 -6.887 8.652 1.00 28.58 127 ASP A N 1
ATOM 842 C CA . ASP A 1 125 ? 14.114 -6.244 8.916 1.00 28.33 127 ASP A CA 1
ATOM 843 C C . ASP A 1 125 ? 13.949 -5.039 9.858 1.00 23.75 127 ASP A C 1
ATOM 844 O O . ASP A 1 125 ? 14.618 -4.906 10.808 1.00 23.11 127 ASP A O 1
ATOM 849 N N . ILE A 1 126 ? 13.028 -4.162 9.515 1.00 21.43 128 ILE A N 1
ATOM 850 C CA . ILE A 1 126 ? 12.718 -2.983 10.298 1.00 19.61 128 ILE A CA 1
ATOM 851 C C . ILE A 1 126 ? 12.134 -3.347 11.690 1.00 17.23 128 ILE A C 1
ATOM 852 O O . ILE A 1 126 ? 12.472 -2.788 12.682 1.00 15.61 128 ILE A O 1
ATOM 857 N N . GLU A 1 127 ? 11.251 -4.324 11.693 1.00 17.11 129 GLU A N 1
ATOM 858 C CA . GLU A 1 127 ? 10.638 -4.754 12.911 1.00 16.65 129 GLU A CA 1
ATOM 859 C C . GLU A 1 127 ? 11.675 -5.342 13.888 1.00 16.30 129 GLU A C 1
ATOM 860 O O . GLU A 1 127 ? 11.651 -5.123 15.048 1.00 14.51 129 GLU A O 1
ATOM 866 N N . LYS A 1 128 ? 12.587 -6.127 13.347 1.00 19.09 130 LYS A N 1
ATOM 867 C CA . LYS A 1 128 ? 13.610 -6.744 14.145 1.00 21.05 130 LYS A CA 1
ATOM 868 C C . LYS A 1 128 ? 14.493 -5.674 14.811 1.00 19.27 130 LYS A C 1
ATOM 869 O O . LYS A 1 128 ? 14.789 -5.779 15.957 1.00 18.96 130 LYS A O 1
ATOM 875 N N . ARG A 1 129 ? 14.849 -4.642 14.082 1.00 18.43 131 ARG A N 1
ATOM 876 C CA . ARG A 1 129 ? 15.660 -3.573 14.680 1.00 19.64 131 ARG A CA 1
ATOM 877 C C . ARG A 1 129 ? 14.895 -2.899 15.854 1.00 17.39 131 ARG A C 1
ATOM 878 O O . ARG A 1 129 ? 15.432 -2.695 16.889 1.00 17.21 131 ARG A O 1
ATOM 886 N N . ALA A 1 130 ? 13.636 -2.612 15.646 1.00 15.04 132 ALA A N 1
ATOM 887 C CA . ALA A 1 130 ? 12.836 -2.044 16.712 1.00 15.88 132 ALA A CA 1
ATOM 888 C C . ALA A 1 130 ? 12.650 -2.966 17.908 1.00 14.76 132 ALA A C 1
ATOM 889 O O . ALA A 1 130 ? 12.743 -2.531 19.024 1.00 16.04 132 ALA A O 1
ATOM 891 N N . LYS A 1 131 ? 12.441 -4.251 17.651 1.00 15.36 133 LYS A N 1
ATOM 892 C CA . LYS A 1 131 ? 12.311 -5.198 18.732 1.00 16.00 133 LYS A CA 1
ATOM 893 C C . LYS A 1 131 ? 13.568 -5.154 19.604 1.00 15.51 133 LYS A C 1
ATOM 894 O O . LYS A 1 131 ? 13.495 -5.130 20.775 1.00 15.85 133 LYS A O 1
ATOM 900 N N . ALA A 1 132 ? 14.720 -5.100 18.976 1.00 15.28 134 ALA A N 1
ATOM 901 C CA . ALA A 1 13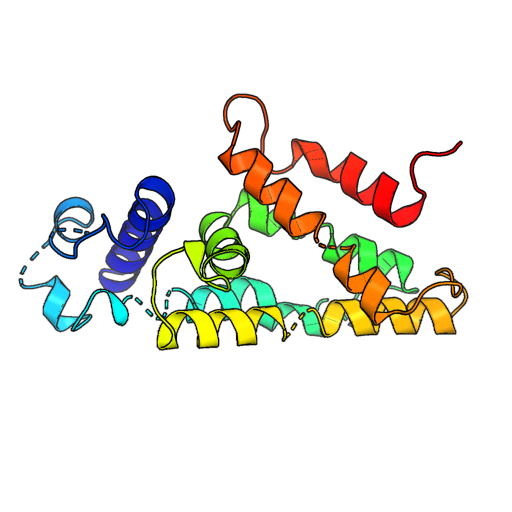2 ? 16.004 -5.038 19.680 1.00 16.26 134 ALA A CA 1
ATOM 902 C C . ALA A 1 132 ? 16.191 -3.808 20.543 1.00 16.96 134 ALA A C 1
ATOM 903 O O . ALA A 1 132 ? 16.717 -3.877 21.622 1.00 18.42 134 ALA A O 1
ATOM 905 N N . ILE A 1 133 ? 15.800 -2.693 20.004 1.00 15.37 135 ILE A N 1
ATOM 906 C CA . ILE A 1 133 ? 15.905 -1.440 20.730 1.00 16.05 135 ILE A CA 1
ATOM 907 C C . ILE A 1 133 ? 14.970 -1.498 21.959 1.00 15.58 135 ILE A C 1
ATOM 908 O O . ILE A 1 133 ? 15.335 -1.100 23.019 1.00 15.11 135 ILE A O 1
ATOM 913 N N . TYR A 1 134 ? 13.780 -2.064 21.769 1.00 16.66 136 TYR A N 1
ATOM 914 C CA . TYR A 1 134 ? 12.804 -2.177 22.845 1.00 16.54 136 TYR A CA 1
ATOM 915 C C . TYR A 1 134 ? 13.350 -3.006 23.963 1.00 16.69 136 TYR A C 1
ATOM 916 O O . TYR A 1 134 ? 13.279 -2.625 25.102 1.00 17.36 136 TYR A O 1
ATOM 925 N N . ARG A 1 135 ? 13.951 -4.132 23.614 1.00 17.57 137 ARG A N 1
ATOM 926 C CA . ARG A 1 135 ? 14.469 -5.044 24.612 1.00 18.45 137 ARG A CA 1
ATOM 927 C C . ARG A 1 135 ? 15.570 -4.376 25.413 1.00 16.97 137 ARG A C 1
ATOM 928 O O . ARG A 1 135 ? 15.684 -4.614 26.570 1.00 16.51 137 ARG A O 1
ATOM 936 N N . ARG A 1 136 ? 16.354 -3.563 24.750 1.00 16.73 138 ARG A N 1
ATOM 937 C CA . ARG A 1 136 ? 17.389 -2.852 25.472 1.00 16.50 138 ARG A CA 1
ATOM 938 C C . ARG A 1 136 ? 16.805 -1.911 26.562 1.00 15.79 138 ARG A C 1
ATOM 939 O O . ARG A 1 136 ? 17.339 -1.815 27.640 1.00 16.19 138 ARG A O 1
ATOM 955 N N . TYR A 1 138 ? 13.770 -2.254 27.962 1.00 16.25 140 TYR A N 1
ATOM 956 C CA . TYR A 1 138 ? 13.139 -3.098 28.928 1.00 17.02 140 TYR A CA 1
ATOM 957 C C . TYR A 1 138 ? 14.186 -3.635 29.901 1.00 15.61 140 TYR A C 1
ATOM 958 O O . TYR A 1 138 ? 13.945 -3.665 31.061 1.00 15.17 140 TYR A O 1
ATOM 967 N N . GLY A 1 139 ? 15.342 -4.018 29.407 1.00 14.93 141 GLY A N 1
ATOM 968 C CA . GLY A 1 139 ? 16.328 -4.574 30.283 1.00 15.64 141 GLY A CA 1
ATOM 969 C C . GLY A 1 139 ? 16.735 -3.656 31.426 1.00 15.56 141 GLY A C 1
ATOM 970 O O . GLY A 1 139 ? 16.938 -4.090 32.528 1.00 16.09 141 GLY A O 1
ATOM 971 N N . HIS A 1 140 ? 16.809 -2.374 31.143 1.00 15.26 142 HIS A N 1
ATOM 972 C CA . HIS A 1 140 ? 17.128 -1.418 32.166 1.00 15.70 142 HIS A CA 1
ATOM 973 C C . HIS A 1 140 ? 16.033 -1.367 33.244 1.00 15.34 142 HIS A C 1
ATOM 974 O O . HIS A 1 140 ? 16.283 -1.216 34.394 1.00 15.55 142 HIS A O 1
ATOM 981 N N . VAL A 1 141 ? 14.794 -1.450 32.807 1.00 14.92 143 VAL A N 1
ATOM 982 C CA . VAL A 1 141 ? 13.669 -1.487 33.750 1.00 15.44 143 VAL A CA 1
ATOM 983 C C . VAL A 1 141 ? 13.636 -2.736 34.646 1.00 15.45 143 VAL A C 1
ATOM 984 O O . VAL A 1 141 ? 13.451 -2.648 35.810 1.00 15.33 143 VAL A O 1
ATOM 988 N N . GLU A 1 142 ? 13.926 -3.878 34.050 1.00 15.94 144 GLU A N 1
ATOM 989 C CA . GLU A 1 142 ? 13.996 -5.133 34.774 1.00 17.50 144 GLU A CA 1
ATOM 990 C C . GLU A 1 142 ? 15.099 -5.080 35.827 1.00 17.40 144 GLU A C 1
ATOM 991 O O . GLU A 1 142 ? 14.921 -5.492 36.914 1.00 16.26 144 GLU A O 1
ATOM 997 N N . GLN A 1 143 ? 16.220 -4.503 35.452 1.00 17.30 145 GLN A N 1
ATOM 998 C CA . GLN A 1 143 ? 17.297 -4.290 36.417 1.00 18.91 145 GLN A CA 1
ATOM 999 C C . GLN A 1 143 ? 16.959 -3.354 37.563 1.00 17.56 145 GLN A C 1
ATOM 1000 O O . GLN A 1 143 ? 17.352 -3.572 38.685 1.00 17.27 145 GLN A O 1
ATOM 1006 N N . LEU A 1 144 ? 16.253 -2.298 37.232 1.00 17.06 146 LEU A N 1
ATOM 1007 C CA . LEU A 1 144 ? 15.853 -1.400 38.266 1.00 18.86 146 LEU A CA 1
ATOM 1008 C C . LEU A 1 144 ? 14.916 -2.072 39.257 1.00 17.31 146 LEU A C 1
ATOM 1009 O O . LEU A 1 144 ? 15.064 -1.919 40.421 1.00 17.41 146 LEU A O 1
ATOM 1014 N N . ILE A 1 145 ? 13.972 -2.830 38.751 1.00 15.28 147 ILE A N 1
ATOM 1015 C CA . ILE A 1 145 ? 13.055 -3.502 39.615 1.00 15.72 147 ILE A CA 1
ATOM 1016 C C . ILE A 1 145 ? 13.778 -4.523 40.505 1.00 15.42 147 ILE A C 1
ATOM 1017 O O . ILE A 1 145 ? 13.543 -4.577 41.654 1.00 15.12 147 ILE A O 1
ATOM 1022 N N . ALA A 1 146 ? 14.675 -5.276 39.916 1.00 14.95 148 ALA A N 1
ATOM 1023 C CA . ALA A 1 146 ? 15.434 -6.250 40.650 1.00 16.28 148 ALA A CA 1
ATOM 1024 C C . ALA A 1 146 ? 16.224 -5.597 41.774 1.00 17.86 148 ALA A C 1
ATOM 1025 O O . ALA A 1 146 ? 16.300 -6.116 42.833 1.00 18.53 148 ALA A O 1
ATOM 1027 N N . GLN A 1 147 ? 16.780 -4.427 41.512 1.00 18.21 149 GLN A N 1
ATOM 1028 C CA . GLN A 1 147 ? 17.541 -3.714 42.537 1.00 20.50 149 GLN A CA 1
ATOM 1029 C C . GLN A 1 147 ? 16.663 -3.341 43.696 1.00 18.95 149 GLN A C 1
ATOM 1030 O O . GLN A 1 147 ? 17.000 -3.518 44.794 1.00 19.56 149 GLN A O 1
ATOM 1036 N N . GLY A 1 148 ? 15.496 -2.827 43.388 1.00 17.95 150 GLY A N 1
ATOM 1037 C CA . GLY A 1 148 ? 14.559 -2.436 44.409 1.00 17.94 150 GLY A CA 1
ATOM 1038 C C . GLY A 1 148 ? 14.105 -3.616 45.262 1.00 17.48 150 GLY A C 1
ATOM 1039 O O . GLY A 1 148 ? 13.892 -3.492 46.418 1.00 18.32 150 GLY A O 1
ATOM 1040 N N . GLN A 1 149 ? 13.963 -4.756 44.641 1.00 16.83 151 GLN A N 1
ATOM 1041 C CA . GLN A 1 149 ? 13.612 -5.965 45.347 1.00 17.49 151 GLN A CA 1
ATOM 1042 C C . GLN A 1 149 ? 14.712 -6.366 46.337 1.00 18.57 151 GLN A C 1
ATOM 1043 O O . GLN A 1 149 ? 14.461 -6.623 47.449 1.00 19.87 151 GLN A O 1
ATOM 1049 N N . THR A 1 150 ? 15.949 -6.277 45.894 1.00 21.47 152 THR A N 1
ATOM 1050 C CA . THR A 1 150 ? 17.099 -6.496 46.767 1.00 23.72 152 THR A CA 1
ATOM 1051 C C . THR A 1 150 ? 17.105 -5.538 47.948 1.00 23.80 152 THR A C 1
ATOM 1052 O O . THR A 1 150 ? 17.366 -5.929 49.015 1.00 23.60 152 THR A O 1
ATOM 1056 N N . GLU A 1 151 ? 16.812 -4.280 47.708 1.00 23.20 153 GLU A N 1
ATOM 1057 C CA . GLU A 1 151 ? 16.801 -3.267 48.732 1.00 24.66 153 GLU A CA 1
ATOM 1058 C C . GLU A 1 151 ? 15.634 -3.364 49.676 1.00 23.23 153 GLU A C 1
ATOM 1059 O O . GLU A 1 151 ? 15.628 -2.699 50.649 1.00 23.28 153 GLU A O 1
ATOM 1065 N N . GLY A 1 152 ? 14.613 -4.119 49.322 1.00 20.09 154 GLY A N 1
ATOM 1066 C CA . GLY A 1 152 ? 13.420 -4.170 50.113 1.00 20.33 154 GLY A CA 1
ATOM 1067 C C . GLY A 1 152 ? 12.433 -3.044 49.867 1.00 20.68 154 GLY A C 1
ATOM 1068 O O . GLY A 1 152 ? 11.502 -2.897 50.576 1.00 22.22 154 GLY A O 1
ATOM 1069 N N . VAL A 1 153 ? 12.721 -2.216 48.891 1.00 20.02 155 VAL A N 1
ATOM 1070 C CA . VAL A 1 153 ? 11.777 -1.213 48.419 1.00 20.29 155 VAL A CA 1
ATOM 1071 C C . VAL A 1 153 ? 10.552 -1.707 47.620 1.00 18.55 155 VAL A C 1
ATOM 1072 O O . VAL A 1 153 ? 9.474 -1.230 47.793 1.00 19.77 155 VAL A O 1
ATOM 1076 N N . PHE A 1 154 ? 10.792 -2.608 46.695 1.00 17.34 156 PHE A N 1
ATOM 1077 C CA . PHE A 1 154 ? 9.742 -3.160 45.868 1.00 16.88 156 PHE A CA 1
ATOM 1078 C C . PHE A 1 154 ? 9.331 -4.575 46.270 1.00 17.13 156 PHE A C 1
ATOM 1079 O O . PHE A 1 154 ? 10.122 -5.346 46.698 1.00 17.49 156 PHE A O 1
ATOM 1087 N N . ARG A 1 155 ? 8.079 -4.917 46.006 1.00 18.58 157 ARG A N 1
ATOM 1088 C CA . ARG A 1 155 ? 7.554 -6.218 46.304 1.00 20.28 157 ARG A CA 1
ATOM 1089 C C . ARG A 1 155 ? 8.268 -7.336 45.564 1.00 20.34 157 ARG A C 1
ATOM 1090 O O . ARG A 1 155 ? 8.775 -7.117 44.525 1.00 20.00 157 ARG A O 1
ATOM 1098 N N . SER A 1 156 ? 8.291 -8.512 46.193 1.00 22.70 158 SER A N 1
ATOM 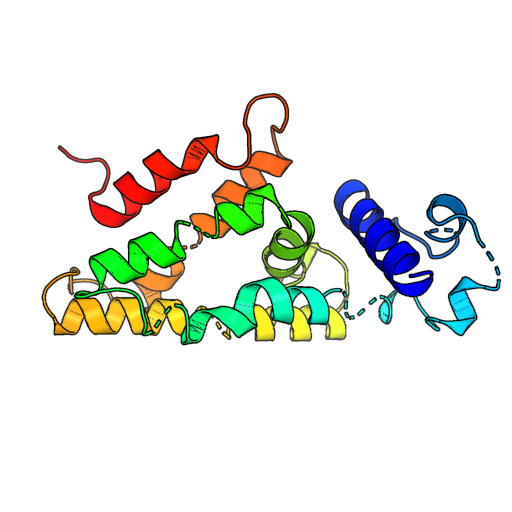1099 C CA . SER A 1 156 ? 8.963 -9.690 45.709 1.00 22.80 158 SER A CA 1
ATOM 1100 C C . SER A 1 156 ? 8.057 -10.904 45.495 1.00 23.57 158 SER A C 1
ATOM 1101 O O . SER A 1 156 ? 8.504 -11.979 45.347 1.00 22.96 158 SER A O 1
ATOM 1104 N N . ASP A 1 157 ? 6.768 -10.660 45.463 1.00 23.87 159 ASP A N 1
ATOM 1105 C CA . ASP A 1 157 ? 5.832 -11.706 4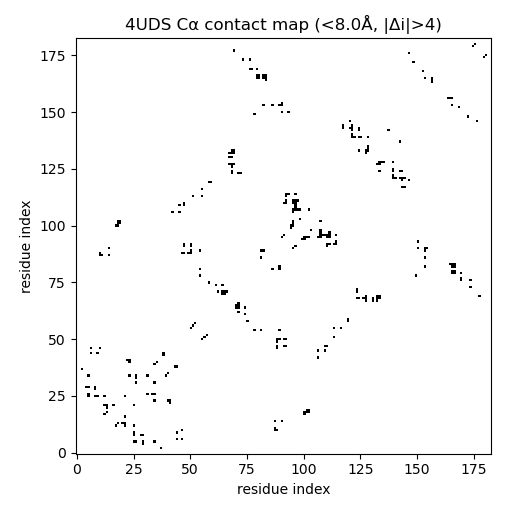5.162 1.00 26.41 159 ASP A CA 1
ATOM 1106 C C . ASP A 1 157 ? 5.611 -11.845 43.648 1.00 26.39 159 ASP A C 1
ATOM 1107 O O . ASP A 1 157 ? 4.821 -12.591 43.241 1.00 32.46 159 ASP A O 1
ATOM 1112 N N . SER A 1 158 ? 6.326 -11.104 42.841 1.00 24.79 160 SER A N 1
ATOM 1113 C CA . SER A 1 158 ? 6.310 -11.257 41.390 1.00 23.66 160 SER A CA 1
ATOM 1114 C C . SER A 1 158 ? 7.706 -11.053 40.890 1.00 21.40 160 SER A C 1
ATOM 1115 O O . SER A 1 158 ? 8.432 -10.291 41.451 1.00 19.59 160 SER A O 1
ATOM 1118 N N . GLY A 1 159 ? 8.031 -11.681 39.785 1.00 21.00 161 GLY A N 1
ATOM 1119 C CA . GLY A 1 159 ? 9.333 -11.532 39.189 1.00 20.05 161 GLY A CA 1
ATOM 1120 C C . GLY A 1 159 ? 9.652 -10.139 38.678 1.00 17.82 161 GLY A C 1
ATOM 1121 O O . GLY A 1 159 ? 8.797 -9.435 38.234 1.00 17.46 161 GLY A O 1
ATOM 1122 N N . SER A 1 160 ? 10.919 -9.781 38.703 1.00 17.25 162 SER A N 1
ATOM 1123 C CA . SER A 1 160 ? 11.302 -8.494 38.179 1.00 17.63 162 SER A CA 1
ATOM 1124 C C . SER A 1 160 ? 11.005 -8.388 36.676 1.00 17.95 162 SER A C 1
ATOM 1125 O O . SER A 1 160 ? 10.738 -7.344 36.203 1.00 16.47 162 SER A O 1
ATOM 1128 N N . ASP A 1 161 ? 11.106 -9.513 35.956 1.00 19.48 163 ASP A N 1
ATOM 1129 C CA . ASP A 1 161 ? 10.754 -9.528 34.537 1.00 21.06 163 ASP A CA 1
ATOM 1130 C C . ASP A 1 161 ? 9.258 -9.203 34.310 1.00 19.52 163 ASP A C 1
ATOM 1131 O O . ASP A 1 161 ? 8.970 -8.300 33.617 1.00 18.20 163 ASP A O 1
ATOM 1136 N N . GLU A 1 162 ? 8.372 -9.881 34.983 1.00 19.37 164 GLU A N 1
ATOM 1137 C CA . GLU A 1 162 ? 6.967 -9.568 34.841 1.00 19.91 164 GLU A CA 1
ATOM 1138 C C . GLU A 1 162 ? 6.652 -8.123 35.302 1.00 16.86 164 GLU A C 1
ATOM 1139 O O . GLU A 1 162 ? 5.898 -7.464 34.673 1.00 16.11 164 GLU A O 1
ATOM 1145 N N . LEU A 1 163 ? 7.191 -7.668 36.425 1.00 15.53 165 LEU A N 1
ATOM 1146 C CA . LEU A 1 163 ? 6.877 -6.340 36.907 1.00 14.64 165 LEU A CA 1
ATOM 1147 C C . LEU A 1 163 ? 7.351 -5.263 35.940 1.00 13.91 165 LEU A C 1
ATOM 1148 O O . LEU A 1 163 ? 6.698 -4.284 35.742 1.00 13.26 165 LEU A O 1
ATOM 1153 N N . ALA A 1 164 ? 8.515 -5.484 35.357 1.00 14.21 166 ALA A N 1
ATOM 1154 C CA . ALA A 1 164 ? 9.083 -4.561 34.385 1.00 14.29 166 ALA A CA 1
ATOM 1155 C C . ALA A 1 164 ? 8.183 -4.459 33.139 1.00 14.30 166 ALA A C 1
ATOM 1156 O O . ALA A 1 164 ? 8.018 -3.445 32.580 1.00 13.45 166 ALA A O 1
ATOM 1158 N N . SER A 1 165 ? 7.637 -5.591 32.739 1.00 14.13 167 SER A N 1
ATOM 1159 C CA . SER A 1 165 ? 6.737 -5.584 31.612 1.00 14.27 167 SER A CA 1
ATOM 1160 C C . SER A 1 165 ? 5.519 -4.717 31.901 1.00 12.92 167 SER A C 1
ATOM 1161 O O . SER A 1 165 ? 4.992 -4.121 31.023 1.00 13.49 167 SER A O 1
ATOM 1164 N N . ILE A 1 166 ? 5.050 -4.756 33.131 1.00 12.53 168 ILE A N 1
ATOM 1165 C CA . ILE A 1 166 ? 3.924 -3.929 33.502 1.00 12.83 168 ILE A CA 1
ATOM 1166 C C . ILE A 1 166 ? 4.269 -2.440 33.445 1.00 12.61 168 ILE A C 1
ATOM 1167 O O . ILE A 1 166 ? 3.504 -1.675 33.004 1.00 13.41 168 ILE A O 1
ATOM 1172 N N . VAL A 1 167 ? 5.439 -2.088 33.925 1.00 12.30 169 VAL A N 1
ATOM 1173 C CA . VAL A 1 167 ? 5.851 -0.716 33.818 1.00 12.85 169 VAL A CA 1
ATOM 1174 C C . VAL A 1 167 ? 5.968 -0.272 32.350 1.00 13.59 169 VAL A C 1
ATOM 1175 O O . VAL A 1 167 ? 5.487 0.752 32.014 1.00 14.35 169 VAL A O 1
ATOM 1187 N N . ALA A 1 169 ? 4.446 -1.665 29.790 1.00 12.86 171 ALA A N 1
ATOM 1188 C CA . ALA A 1 169 ? 3.119 -1.686 29.179 1.00 12.89 171 ALA A CA 1
ATOM 1189 C C . ALA A 1 169 ? 2.298 -0.439 29.465 1.00 12.78 171 ALA A C 1
ATOM 1190 O O . ALA A 1 169 ? 1.680 0.067 28.619 1.00 11.47 171 ALA A O 1
ATOM 1192 N N . ALA A 1 170 ? 2.321 0.006 30.734 1.00 13.33 172 ALA A N 1
ATOM 1193 C CA . ALA A 1 170 ? 1.616 1.215 31.109 1.00 13.88 172 ALA A CA 1
ATOM 1194 C C . ALA A 1 170 ? 2.171 2.394 30.359 1.00 14.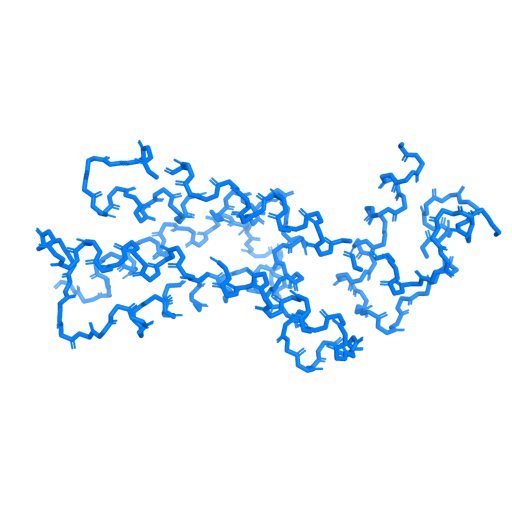28 172 ALA A C 1
ATOM 1195 O O . ALA A 1 170 ? 1.454 3.219 29.917 1.00 13.50 172 ALA A O 1
ATOM 1197 N N . HIS A 1 171 ? 3.472 2.426 30.253 1.00 14.08 173 HIS A N 1
ATOM 1198 C CA . HIS A 1 171 ? 4.077 3.504 29.524 1.00 14.77 173 HIS A CA 1
ATOM 1199 C C . HIS A 1 171 ? 3.681 3.525 28.062 1.00 14.86 173 HIS A C 1
ATOM 1200 O O . HIS A 1 171 ? 3.336 4.542 27.561 1.00 14.47 173 HIS A O 1
ATOM 1207 N N . ASP A 1 172 ? 3.713 2.382 27.408 1.00 15.30 174 ASP A N 1
ATOM 1208 C CA . ASP A 1 172 ? 3.325 2.331 26.020 1.00 14.88 174 ASP A CA 1
ATOM 1209 C C . ASP A 1 172 ? 1.860 2.784 25.835 1.00 13.83 174 ASP A C 1
ATOM 1210 O O . ASP A 1 172 ? 1.566 3.504 24.993 1.00 15.13 174 ASP A O 1
ATOM 1215 N N . GLY A 1 173 ? 0.977 2.300 26.672 1.00 12.80 175 GLY A N 1
ATOM 1216 C CA . GLY A 1 173 ? -0.436 2.600 26.567 1.00 12.48 175 GLY A CA 1
ATOM 1217 C C . GLY A 1 173 ? -0.774 4.052 26.764 1.00 13.13 175 GLY A C 1
ATOM 1218 O O . GLY A 1 173 ? -1.660 4.569 26.177 1.00 12.83 175 GLY A O 1
ATOM 1219 N N . VAL A 1 174 ? -0.064 4.695 27.662 1.00 13.49 176 VAL A N 1
ATOM 1220 C CA . VAL A 1 174 ? -0.310 6.087 27.947 1.00 14.97 176 VAL A CA 1
ATOM 1221 C C . VAL A 1 174 ? 0.020 6.913 26.711 1.00 14.32 176 VAL A C 1
ATOM 1222 O O . VAL A 1 174 ? -0.628 7.855 26.435 1.00 13.71 176 VAL A O 1
ATOM 1226 N N . LEU A 1 175 ? 1.099 6.551 26.054 1.00 13.57 177 LEU A N 1
ATOM 1227 C CA . LEU A 1 175 ? 1.475 7.288 24.870 1.00 15.10 177 LEU A CA 1
ATOM 1228 C C . LEU A 1 175 ? 0.471 7.100 23.724 1.00 13.91 177 LEU A C 1
ATOM 1229 O O . LEU A 1 175 ? 0.017 8.023 23.126 1.00 13.78 177 LEU A O 1
ATOM 1234 N N . ILE A 1 176 ? 0.078 5.862 23.533 1.00 13.10 178 ILE A N 1
ATOM 1235 C CA . ILE A 1 176 ? -0.885 5.546 22.521 1.00 14.33 178 ILE A CA 1
ATOM 1236 C C . ILE A 1 176 ? -2.203 6.307 22.806 1.00 13.86 178 ILE A C 1
ATOM 1237 O O . ILE A 1 176 ? -2.846 6.749 21.921 1.00 14.71 178 ILE A O 1
ATOM 1242 N N . GLU A 1 177 ? -2.557 6.434 24.076 1.00 13.64 179 GLU A N 1
ATOM 1243 C CA . GLU A 1 177 ? -3.762 7.145 24.449 1.00 13.85 179 GLU A CA 1
ATOM 1244 C C . GLU A 1 177 ? -3.712 8.644 24.031 1.00 13.95 179 GLU A C 1
ATOM 1245 O O . GLU A 1 177 ? -4.701 9.201 23.637 1.00 14.18 179 GLU A O 1
ATOM 1251 N N . TRP A 1 178 ? -2.537 9.246 24.089 1.00 13.91 180 TRP A N 1
ATOM 1252 C CA . TRP A 1 178 ? -2.395 10.585 23.550 1.00 15.04 180 TRP A CA 1
ATOM 1253 C C . TRP A 1 178 ? -2.683 10.614 22.040 1.00 15.51 180 TRP A C 1
ATOM 1254 O O . TRP A 1 178 ? -3.325 11.477 21.581 1.00 15.81 180 TRP A O 1
ATOM 1265 N N . TYR A 1 179 ? -2.200 9.617 21.328 1.00 15.27 181 TYR A N 1
ATOM 1266 C CA . TYR A 1 179 ? -2.456 9.506 19.896 1.00 15.88 181 TYR A CA 1
ATOM 1267 C C . TYR A 1 179 ? -3.947 9.284 19.614 1.00 16.15 181 TYR A C 1
ATOM 1268 O O . TYR A 1 179 ? -4.451 9.568 18.557 1.00 17.10 181 TYR A O 1
ATOM 1277 N N . ARG A 1 180 ? -4.586 8.636 20.555 1.00 15.16 182 ARG A N 1
ATOM 1278 C CA . ARG A 1 180 ? -5.996 8.336 20.485 1.00 16.06 182 ARG A CA 1
ATOM 1279 C C . ARG A 1 180 ? -6.915 9.544 20.683 1.00 16.29 182 ARG A C 1
ATOM 1280 O O . ARG A 1 180 ? -7.912 9.620 20.074 1.00 17.23 182 ARG A O 1
ATOM 1288 N N . ARG A 1 181 ? -6.572 10.432 21.606 1.00 16.72 183 ARG A N 1
ATOM 1289 C CA . ARG A 1 181 ? -7.428 11.567 22.027 1.00 17.70 183 ARG A CA 1
ATOM 1290 C C . ARG A 1 181 ? -6.677 12.857 22.341 1.00 17.05 183 ARG A C 1
ATOM 1291 O O . ARG A 1 181 ? -6.700 13.406 23.429 1.00 16.40 183 ARG A O 1
ATOM 1299 N N . PRO A 1 182 ? -5.975 13.344 21.333 1.00 16.57 184 PRO A N 1
ATOM 1300 C CA . PRO A 1 182 ? -5.108 14.505 21.530 1.00 17.63 184 PRO A CA 1
ATOM 1301 C C . PRO A 1 182 ? -5.864 15.765 21.899 1.00 18.19 184 PRO A C 1
ATOM 1302 O O . PRO A 1 182 ? -5.264 16.638 22.434 1.00 20.35 184 PRO A O 1
ATOM 1306 N N . ASN A 1 183 ? -7.124 15.853 21.579 1.00 19.20 185 ASN A N 1
ATOM 1307 C CA . ASN A 1 183 ? -7.828 17.070 21.934 1.00 21.06 185 ASN A CA 1
ATOM 1308 C C . ASN A 1 183 ? -8.309 17.086 23.377 1.00 20.21 185 ASN A C 1
ATOM 1309 O O . ASN A 1 183 ? -8.841 18.072 23.808 1.00 21.13 185 ASN A O 1
ATOM 1314 N N . GLU A 1 184 ? -8.154 15.957 24.060 1.00 19.11 186 GLU A N 1
ATOM 1315 C CA . GLU A 1 184 ? -8.642 15.829 25.406 1.00 18.83 186 GLU A CA 1
ATOM 1316 C C . GLU A 1 184 ? -7.539 15.698 26.434 1.00 18.52 186 GLU A C 1
ATOM 1317 O O . GLU A 1 184 ? -7.775 15.808 27.561 1.00 17.64 186 GLU A O 1
ATOM 1323 N N . LEU A 1 185 ? -6.333 15.429 25.967 1.00 17.29 187 LEU A N 1
ATOM 1324 C CA . LEU A 1 185 ? -5.196 15.361 26.847 1.00 18.91 187 LEU A CA 1
ATOM 1325 C C . LEU A 1 185 ? -3.891 15.734 26.173 1.00 16.97 187 LEU A C 1
ATOM 1326 O O . LEU A 1 185 ? -3.809 15.821 24.987 1.00 17.76 187 LEU A O 1
ATOM 1331 N N . THR A 1 186 ? -2.907 15.955 27.026 1.00 15.79 188 THR A N 1
ATOM 1332 C CA . THR A 1 186 ? -1.550 16.216 26.640 1.00 16.92 188 THR A CA 1
ATOM 1333 C C . THR A 1 186 ? -0.659 15.035 27.050 1.00 16.78 188 THR A C 1
ATOM 1334 O O . THR A 1 186 ? -1.096 14.131 27.692 1.00 17.04 188 THR A O 1
ATOM 1338 N N . GLY A 1 187 ? 0.589 15.117 26.678 1.00 17.46 189 GLY A N 1
ATOM 1339 C CA . GLY A 1 187 ? 1.548 14.106 27.024 1.00 18.68 189 GLY A CA 1
ATOM 1340 C C . GLY A 1 187 ? 1.793 13.976 28.510 1.00 19.78 189 GLY A C 1
ATOM 1341 O O . GLY A 1 187 ? 2.417 13.020 28.942 1.00 21.08 189 GLY A O 1
ATOM 1342 N N . LYS A 1 188 ? 1.392 14.980 29.268 1.00 20.20 190 LYS A N 1
ATOM 1343 C CA . LYS A 1 188 ? 1.660 15.019 30.706 1.00 20.89 190 LYS A CA 1
ATOM 1344 C C . LYS A 1 188 ? 0.454 14.742 31.545 1.00 18.49 190 LYS A C 1
ATOM 1345 O O . LYS A 1 188 ? 0.552 14.667 32.715 1.00 17.03 190 LYS A O 1
ATOM 1351 N N . THR A 1 189 ? -0.683 14.677 30.910 1.00 15.98 191 THR A N 1
ATOM 1352 C CA . THR A 1 189 ? -1.905 14.660 31.654 1.00 16.47 191 THR A CA 1
ATOM 1353 C C . THR A 1 189 ? -1.942 13.466 32.564 1.00 16.55 191 THR A C 1
ATOM 1354 O O . THR A 1 189 ? -2.406 13.575 33.666 1.00 16.96 191 THR A O 1
ATOM 1358 N N . LEU A 1 190 ? -1.460 12.339 32.065 1.00 15.21 192 LEU A N 1
ATOM 1359 C CA . LEU A 1 190 ? -1.592 11.096 32.781 1.00 15.99 192 LEU A CA 1
ATOM 1360 C C . LEU A 1 190 ? -0.404 10.760 33.684 1.00 15.01 192 LEU A C 1
ATOM 1361 O O . LEU A 1 190 ? -0.449 9.829 34.340 1.00 14.09 192 LEU A O 1
ATOM 1366 N N . THR A 1 191 ? 0.611 11.614 33.705 1.00 15.17 193 THR A N 1
ATOM 1367 C CA . THR A 1 191 ? 1.832 11.256 34.374 1.00 16.59 193 THR A CA 1
ATOM 1368 C C . THR A 1 191 ? 1.726 11.039 35.895 1.00 16.81 193 THR A C 1
ATOM 1369 O O . THR A 1 191 ? 2.250 10.078 36.414 1.00 16.70 193 THR A O 1
ATOM 1373 N N . LYS A 1 192 ? 1.024 11.921 36.584 1.00 16.68 194 LYS A N 1
ATOM 1374 C CA . LYS A 1 192 ? 0.848 11.745 38.014 1.00 17.17 194 LYS A CA 1
ATOM 1375 C C . LYS A 1 192 ? 0.109 10.477 38.373 1.00 16.31 194 LYS A C 1
ATOM 1376 O O . LYS A 1 192 ? 0.497 9.831 39.278 1.00 16.52 194 LYS A O 1
ATOM 1382 N N . ALA A 1 193 ? -0.961 10.184 37.673 1.00 14.21 195 ALA A N 1
ATOM 1383 C CA . ALA A 1 193 ? -1.698 8.987 37.886 1.00 16.05 195 ALA A CA 1
ATOM 1384 C C . ALA A 1 193 ? -0.845 7.735 37.569 1.00 14.89 195 ALA A C 1
ATOM 1385 O O . ALA A 1 193 ? -0.899 6.781 38.257 1.00 16.27 195 ALA A O 1
ATOM 1387 N N . LEU A 1 194 ? -0.062 7.815 36.518 1.00 14.29 196 LEU A N 1
ATOM 1388 C CA . LEU A 1 194 ? 0.796 6.708 36.167 1.00 15.16 196 LEU A CA 1
ATOM 1389 C C . LEU A 1 194 ? 1.788 6.414 37.281 1.00 15.75 196 LEU A C 1
ATOM 1390 O O . LEU A 1 194 ? 1.954 5.329 37.690 1.00 14.93 196 LEU A O 1
ATOM 1395 N N . ARG A 1 195 ? 2.421 7.453 37.757 1.00 16.73 197 ARG A N 1
ATOM 1396 C CA . ARG A 1 195 ? 3.400 7.307 38.815 1.00 19.02 197 ARG A CA 1
ATOM 1397 C C . ARG A 1 195 ? 2.777 6.774 40.112 1.00 18.06 197 ARG A C 1
ATOM 1398 O O . ARG A 1 195 ? 3.299 5.913 40.745 1.00 17.10 197 ARG A O 1
ATOM 1406 N N . SER A 1 196 ? 1.612 7.305 40.430 1.00 17.30 198 SER A N 1
ATOM 1407 C CA . SER A 1 196 ? 0.904 6.942 41.618 1.00 16.93 198 SER A CA 1
ATOM 1408 C C . SER A 1 196 ? 0.513 5.448 41.630 1.00 14.63 198 SER A C 1
ATOM 1409 O O . SER A 1 196 ? 0.637 4.791 42.602 1.00 13.45 198 SER A O 1
ATOM 1412 N N . VAL A 1 197 ? -0.020 4.998 40.502 1.00 13.07 199 VAL A N 1
ATOM 1413 C CA . VAL A 1 197 ? -0.423 3.624 40.370 1.00 12.52 199 VAL A CA 1
ATOM 1414 C C . VAL A 1 197 ? 0.747 2.660 40.373 1.00 13.17 199 VAL A C 1
ATOM 1415 O O . VAL A 1 197 ? 0.715 1.728 41.047 1.00 13.37 199 VAL A O 1
ATOM 1419 N N . LEU A 1 198 ? 1.763 2.972 39.602 1.00 14.06 200 LEU A N 1
ATOM 1420 C CA . LEU A 1 198 ? 2.902 2.091 39.552 1.00 15.35 200 LEU A CA 1
ATOM 1421 C C . LEU A 1 198 ? 3.531 1.961 40.950 1.00 16.95 200 LEU A C 1
ATOM 1422 O O . LEU A 1 198 ? 3.947 0.930 41.320 1.00 16.45 200 LEU A O 1
ATOM 1427 N N . LEU A 1 199 ? 3.661 3.047 41.675 1.00 18.37 201 LEU A N 1
ATOM 1428 C CA . LEU A 1 199 ? 4.257 2.991 43.017 1.00 19.94 201 LEU A CA 1
ATOM 1429 C C . LEU A 1 199 ? 3.361 2.363 44.112 1.00 20.25 201 LEU A C 1
ATOM 1430 O O . LEU A 1 199 ? 3.746 1.446 44.811 1.00 20.61 201 LEU A O 1
ATOM 1435 N N . ASN A 1 200 ? 2.161 2.891 44.244 1.00 19.57 202 ASN A N 1
ATOM 1436 C CA . ASN A 1 200 ? 1.249 2.423 45.258 1.00 20.10 202 ASN A CA 1
ATOM 1437 C C . ASN A 1 200 ? -0.105 1.795 44.885 1.00 19.48 202 ASN A C 1
ATOM 1438 O O . ASN A 1 200 ? -0.837 1.474 45.747 1.00 18.82 202 ASN A O 1
ATOM 1443 N N . GLY A 1 201 ? -0.430 1.697 43.621 1.00 16.82 203 GLY A N 1
ATOM 1444 C CA . GLY A 1 201 ? -1.643 1.035 43.226 1.00 16.77 203 GLY A CA 1
ATOM 1445 C C . GLY A 1 201 ? -2.901 1.855 43.420 1.00 17.36 203 GLY A C 1
ATOM 1446 O O . GLY A 1 201 ? -2.813 2.964 43.741 1.00 19.29 203 GLY A O 1
ATOM 1447 N N . LEU A 1 202 ? -4.054 1.224 43.251 1.00 15.84 204 LEU A N 1
ATOM 1448 C CA . LEU A 1 202 ? -5.364 1.865 43.409 1.00 17.07 204 LEU A CA 1
ATOM 1449 C C . LEU A 1 202 ? -5.979 1.765 44.814 1.00 17.81 204 LEU A C 1
ATOM 1450 O O . LEU A 1 202 ? -6.735 2.583 45.186 1.00 18.24 204 LEU A O 1
ATOM 1455 N N . ILE A 1 203 ? -5.635 0.724 45.529 1.00 19.46 205 ILE A N 1
ATOM 1456 C CA . ILE A 1 203 ? -6.256 0.409 46.814 1.00 23.21 205 ILE A CA 1
ATOM 1457 C C . ILE A 1 203 ? -5.755 1.346 47.878 1.00 27.20 205 ILE A C 1
ATOM 1458 O O . ILE A 1 203 ? -4.589 1.626 47.937 1.00 26.83 205 ILE A O 1
ATOM 1463 N N . VAL A 1 204 ? -6.673 1.803 48.716 1.00 23.80 206 VAL A N 1
ATOM 1464 C CA . VAL A 1 204 ? -6.358 2.750 49.732 1.00 30.66 206 VAL A CA 1
ATOM 1465 C C . VAL A 1 204 ? -5.415 2.180 50.761 1.00 32.03 206 VAL A C 1
ATOM 1466 O O . VAL A 1 204 ? -5.670 1.159 51.331 1.00 41.58 206 VAL A O 1
#

Foldseek 3Di:
DLVVLLLVLLLVCCLVPALVPDAVVSQVSSPHVVVCVVPVGSLRNLLLVVLLVVQPPPLVVLVPFDDALLRSLLSNLVLLVCLQVVLSSVLCLVPLLDPVSPNDDVSNVSSVVSNVSLVSQLVSQVRCVVVVNDDDPDHSSVLSVVLVLSNVLSVVCVVCVVVDGSCPCSVVSSCCSRPRDDD

Nearest PDB structures (foldseek):
  4uds-assembly1_A-2  TM=1.004E+00  e=2.506E-23  Azoarcus sp. CIB
  3whc-assembly3_F  TM=7.723E-01  e=4.336E-07  Bacillus subtilis subsp. subtilis str. 168
  6azh-assembly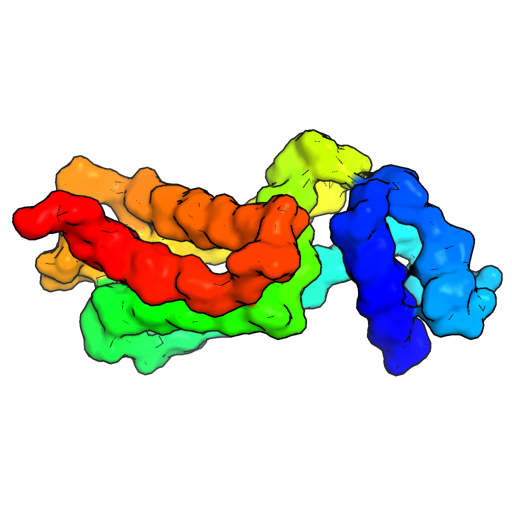1_B  TM=8.267E-01  e=6.180E-06  Clostridium perfringens
  4gcl-assembly1_A  TM=8.241E-01  e=5.228E-05  Escherichia coli UTI89
  4gfk-assembly1_A  TM=7.017E-01  e=4.422E-04  Vibrio cholerae O1 biovar El Tor str. N16961

Radius of gyration: 18.29 Å; Cα contacts (8 Å, |Δi|>4): 179; chains: 1; bounding box: 32×33×57 Å

B-factor: mean 24.51, std 10.21, range [8.36, 63.69]

Solvent-accessible surface area: 10455 Å² total

Secondary structure (DSSP, 8-state):
-HHHHHHHHHHHHHHHH-TTT-----HHHHT--TGGGT-SSTTT---HHHHIIIIITTTTT---S-SSHHHHHHHHH--HHHHHHSHHHHHHHHHTTSGGG---HHHHHHHHHHHH--HHHHHHHHHHHHHTSS--SS-HHHHHHH--HHHHHHHHHHH-TTT--TTTTHHHHHHHHHH-S--